Protein AF-A0A232FGP2-F1 (afdb_monomer_lite)

pLDDT: mean 72.47, std 19.54, range [35.59, 97.38]

InterPro domains:
  IPR013087 Zinc finger C2H2-type [PS00028] (171-192)

Foldseek 3Di:
DDDDDDDDDDDDDDDDDDDDDDDDDDDDDDPPPPVPPPPPDPVVVVVVVVVVVVVVVVVVVVVVVVVVVVVVVVVVVVVVVVVCVVVVNDDPVCPVVVVVVVVPPDDDDDDDDPDPPDDDPPDDDPDDDPDDPCAQFKWWADPVPRDIDGDDPPDPPQADPPPRDGTWIAGPVPRDTHNDPVVNSVCCVPPPVPDDRDD

Organism: NCBI:txid543379

Secondary structure (DSSP, 8-state):
------------------------------------------HHHHHHHHHHHHHHHHHHHHHHHHHHHHHHHHHHHHHHHHHHHHTT-S-GGGGTHHHHTTS-S---------------TT----S-PPPP--TTTEEEEETTTTEEEEPPTT----B-TTT-PBPEEEETTT--EESSHHHHHHHHHHH-TT-----

Radius of gyration: 32.8 Å; chains: 1; bounding box: 78×59×80 Å

Structure (mmCIF, N/CA/C/O backbone):
data_AF-A0A232FGP2-F1
#
_entry.id   AF-A0A232FGP2-F1
#
loop_
_atom_site.group_PDB
_atom_site.id
_atom_site.type_symbol
_atom_site.label_atom_id
_atom_site.label_alt_id
_atom_site.label_comp_id
_atom_site.label_asym_id
_atom_site.label_entity_id
_atom_site.label_seq_id
_atom_site.pdbx_PDB_ins_code
_atom_site.Cartn_x
_atom_site.Cartn_y
_atom_site.Cartn_z
_atom_site.occupancy
_atom_site.B_iso_or_equiv
_atom_site.auth_seq_id
_atom_site.auth_comp_id
_atom_site.auth_asym_id
_atom_site.auth_atom_id
_atom_site.pdbx_PDB_model_num
ATOM 1 N N . MET A 1 1 ? -2.550 30.460 -43.048 1.00 47.69 1 MET A N 1
ATOM 2 C CA . MET A 1 1 ? -3.942 29.959 -43.144 1.00 47.69 1 MET A CA 1
ATOM 3 C C . MET A 1 1 ? -4.581 29.957 -41.752 1.00 47.69 1 MET A C 1
ATOM 5 O O . MET A 1 1 ? -4.294 29.047 -40.984 1.00 47.69 1 MET A O 1
ATOM 9 N N . PRO A 1 2 ? -5.379 30.971 -41.368 1.00 52.53 2 PRO A N 1
ATOM 10 C CA . PRO A 1 2 ? -6.047 31.003 -40.068 1.00 52.53 2 PRO A CA 1
ATOM 11 C C . PRO A 1 2 ? -7.425 30.326 -40.154 1.00 52.53 2 PRO A C 1
ATOM 13 O O . PRO A 1 2 ? -8.289 30.757 -40.917 1.00 52.53 2 PRO A O 1
ATOM 16 N N . ARG A 1 3 ? -7.666 29.272 -39.362 1.00 48.53 3 ARG A N 1
ATOM 17 C CA . ARG A 1 3 ? -8.986 28.626 -39.252 1.00 48.53 3 ARG A CA 1
ATOM 18 C C . ARG A 1 3 ? -9.559 28.757 -37.835 1.00 48.53 3 ARG A C 1
ATOM 20 O O . ARG A 1 3 ? -9.220 28.019 -36.926 1.00 48.53 3 ARG A O 1
ATOM 27 N N . ARG A 1 4 ? -10.404 29.785 -37.722 1.00 50.91 4 ARG A N 1
ATOM 28 C CA . ARG A 1 4 ? -11.742 29.873 -37.106 1.00 50.91 4 ARG A CA 1
ATOM 29 C C . ARG A 1 4 ? -12.059 29.133 -35.789 1.00 50.91 4 ARG A C 1
ATOM 31 O O . ARG A 1 4 ? -12.080 27.914 -35.701 1.00 50.91 4 ARG A O 1
ATOM 38 N N . LYS A 1 5 ? -12.503 29.974 -34.846 1.00 53.97 5 LYS A N 1
ATOM 39 C CA . LYS A 1 5 ? -13.337 29.749 -33.652 1.00 53.97 5 LYS A CA 1
ATOM 40 C C . LYS A 1 5 ? -14.621 28.935 -33.918 1.00 53.97 5 LYS A C 1
ATOM 42 O O . LYS A 1 5 ? -15.301 29.180 -34.909 1.00 53.97 5 LYS A O 1
ATOM 47 N N . SER A 1 6 ? -15.033 28.138 -32.931 1.00 52.12 6 SER A N 1
ATOM 48 C CA . SER A 1 6 ? -16.435 27.887 -32.516 1.00 52.12 6 SER A CA 1
ATOM 49 C C . SER A 1 6 ? -16.388 27.427 -31.041 1.00 52.12 6 SER A C 1
ATOM 51 O O . SER A 1 6 ? -15.551 26.600 -30.702 1.00 52.12 6 SER A O 1
ATOM 53 N N . LYS A 1 7 ? -16.963 28.156 -30.061 1.00 47.22 7 LYS A N 1
ATOM 54 C CA . LYS A 1 7 ? -18.391 28.197 -29.642 1.00 47.22 7 LYS A CA 1
ATOM 55 C C . LYS A 1 7 ? -18.916 26.764 -29.473 1.00 47.22 7 LYS A C 1
ATOM 57 O O . LYS A 1 7 ? -18.939 26.043 -30.452 1.00 47.22 7 LYS A O 1
ATOM 62 N N . GLY A 1 8 ? -19.273 26.250 -28.302 1.00 42.50 8 GLY A N 1
ATOM 63 C CA . GLY A 1 8 ? -20.098 26.797 -27.223 1.00 42.50 8 GLY A CA 1
ATOM 64 C C . GLY A 1 8 ? -21.142 25.710 -26.918 1.00 42.50 8 GLY A C 1
ATOM 65 O O . GLY A 1 8 ? -21.666 25.123 -27.857 1.00 42.50 8 GLY A O 1
ATOM 66 N N . GLY A 1 9 ? -21.405 25.387 -25.649 1.00 41.12 9 GLY A N 1
ATOM 67 C CA . GLY A 1 9 ? -22.413 24.375 -25.309 1.00 41.12 9 GLY A CA 1
ATOM 68 C C . GLY A 1 9 ? -22.357 23.893 -23.861 1.00 41.12 9 GLY A C 1
ATOM 69 O O . GLY A 1 9 ? -21.697 22.909 -23.549 1.00 41.12 9 GLY A O 1
ATOM 70 N N . LYS A 1 10 ? -23.062 24.600 -22.980 1.00 46.91 10 LYS A N 1
ATOM 71 C CA . LYS A 1 10 ? -23.463 24.209 -21.619 1.00 46.91 10 LYS A CA 1
ATOM 72 C C . LYS A 1 10 ? -24.818 24.895 -21.375 1.00 46.91 10 LYS A C 1
ATOM 74 O O . LYS A 1 10 ? -24.958 26.015 -21.869 1.00 46.91 10 LYS A O 1
ATOM 79 N N . PRO A 1 11 ? -25.723 24.396 -20.518 1.00 56.22 11 PRO A N 1
ATOM 80 C CA . PRO A 1 11 ? -26.199 23.035 -20.232 1.00 56.22 11 PRO A CA 1
ATOM 81 C C . PRO A 1 11 ? -27.707 22.917 -20.601 1.00 56.22 11 PRO A C 1
ATOM 83 O O . PRO A 1 11 ? -28.247 23.823 -21.235 1.00 56.22 11 PRO A O 1
ATOM 86 N N . PRO A 1 12 ? -28.425 21.874 -20.147 1.00 60.53 12 PRO A N 1
ATOM 87 C CA . PRO A 1 12 ? -29.706 22.203 -19.514 1.00 60.53 12 PRO A CA 1
ATOM 88 C C . PRO A 1 12 ? -29.890 21.607 -18.116 1.00 60.53 12 PRO A C 1
ATOM 90 O O . PRO A 1 12 ? -29.355 20.559 -17.760 1.00 60.53 12 PRO A O 1
ATOM 93 N N . ALA A 1 13 ? -30.659 22.365 -17.339 1.00 51.09 13 ALA A N 1
ATOM 94 C CA . ALA A 1 13 ? -31.153 22.069 -16.010 1.00 51.09 13 ALA A CA 1
ATOM 95 C C . ALA A 1 13 ? -32.255 20.997 -16.045 1.00 51.09 13 ALA A C 1
ATOM 97 O O . ALA A 1 13 ? -33.082 20.981 -16.952 1.00 51.09 13 ALA A O 1
ATOM 98 N N . SER A 1 14 ? -32.285 20.151 -15.020 1.00 48.66 14 SER A N 1
ATOM 99 C CA . SER A 1 14 ? -33.434 19.327 -14.621 1.00 48.66 14 SER A CA 1
ATOM 100 C C . SER A 1 14 ? -33.623 19.589 -13.122 1.00 48.66 14 SER A C 1
ATOM 102 O O . SER A 1 14 ? -32.699 19.405 -12.337 1.00 48.66 14 SER A O 1
ATOM 104 N N . SER A 1 15 ? -34.583 20.446 -12.773 1.00 52.72 15 SER A N 1
ATOM 105 C CA . SER A 1 15 ? -35.972 20.117 -12.415 1.00 52.72 15 SER A CA 1
ATOM 106 C C . SER A 1 15 ? -36.073 19.434 -11.049 1.00 52.72 15 SER A C 1
ATOM 108 O O . SER A 1 15 ? -35.845 18.235 -10.907 1.00 52.72 15 SER A O 1
ATOM 110 N N . ALA A 1 16 ? -36.423 20.258 -10.062 1.00 52.81 16 ALA A N 1
ATOM 111 C CA . ALA A 1 16 ? -36.882 19.879 -8.736 1.00 52.81 16 ALA A CA 1
ATOM 112 C C . ALA A 1 16 ? -38.258 19.188 -8.789 1.00 52.81 16 ALA A C 1
ATOM 114 O O . ALA A 1 16 ? -39.055 19.502 -9.675 1.00 52.81 16 ALA A O 1
ATOM 115 N N . PRO A 1 17 ? -38.575 18.349 -7.794 1.00 59.47 17 PRO A N 1
ATOM 116 C CA . PRO A 1 17 ? -39.941 18.128 -7.353 1.00 59.47 17 PRO A CA 1
ATOM 117 C C . PRO A 1 17 ? -40.179 18.719 -5.954 1.00 59.47 17 PRO A C 1
ATOM 119 O O . PRO A 1 17 ? -39.492 18.399 -4.987 1.00 59.47 17 PRO A O 1
ATOM 122 N N . THR A 1 18 ? -41.184 19.586 -5.892 1.00 50.78 18 THR A N 1
ATOM 123 C CA . THR A 1 18 ? -41.954 20.007 -4.717 1.00 50.78 18 THR A CA 1
ATOM 124 C C . THR A 1 18 ? -42.835 18.863 -4.209 1.00 50.78 18 THR A C 1
ATOM 126 O O . THR A 1 18 ? -43.632 18.341 -4.986 1.00 50.78 18 THR A O 1
ATOM 129 N N . GLN A 1 19 ? -42.731 18.529 -2.922 1.00 55.19 19 GLN A N 1
ATOM 130 C CA . GLN A 1 19 ? -43.759 17.864 -2.104 1.00 55.19 19 GLN A CA 1
ATOM 131 C C . GLN A 1 19 ? -43.606 18.471 -0.700 1.00 55.19 19 GLN A C 1
ATOM 133 O O . GLN A 1 19 ? -42.506 18.443 -0.156 1.00 55.19 19 GLN A O 1
ATOM 138 N N . ASP A 1 20 ? -44.506 19.355 -0.284 1.00 49.03 20 ASP A N 1
ATOM 139 C CA . ASP A 1 20 ? -45.864 19.112 0.233 1.00 49.03 20 ASP A CA 1
ATOM 140 C C . ASP A 1 20 ? -45.849 18.854 1.744 1.00 49.03 20 ASP A C 1
ATOM 142 O O . ASP A 1 20 ? -44.950 18.211 2.287 1.00 49.03 20 ASP A O 1
ATOM 146 N N . GLU A 1 21 ? -46.801 19.504 2.395 1.00 51.44 21 GLU A N 1
ATOM 147 C CA . GLU A 1 21 ? -46.796 19.886 3.794 1.00 51.44 21 GLU A CA 1
ATOM 148 C C . GLU A 1 21 ? -47.192 18.736 4.720 1.00 51.44 21 GLU A C 1
ATOM 150 O O . GLU A 1 21 ? -48.007 17.874 4.397 1.00 51.44 21 GLU A O 1
ATOM 155 N N . GLY A 1 22 ? -46.615 18.751 5.915 1.00 47.81 22 GLY A N 1
ATOM 156 C CA . GLY A 1 22 ? -46.971 17.844 6.992 1.00 47.81 22 GLY A CA 1
ATOM 157 C C . GLY A 1 22 ? -46.350 18.329 8.288 1.00 47.81 22 GLY A C 1
ATOM 158 O O . GLY A 1 22 ? -45.279 17.867 8.669 1.00 47.81 22 GLY A O 1
ATOM 159 N N . GLU A 1 23 ? -47.014 19.285 8.939 1.00 51.97 23 GLU A N 1
ATOM 160 C CA . GLU A 1 23 ? -46.828 19.560 10.362 1.00 51.97 23 GLU A CA 1
ATOM 161 C C . GLU A 1 23 ? -47.199 18.316 11.182 1.00 51.97 23 GLU A C 1
ATOM 163 O O . GLU A 1 23 ? -48.288 17.762 11.015 1.00 51.97 23 GLU A O 1
ATOM 168 N N . PRO A 1 24 ? -46.367 17.937 12.159 1.00 60.12 24 PRO A N 1
ATOM 169 C CA . PRO A 1 24 ? -46.859 17.364 13.389 1.00 60.12 24 PRO A CA 1
ATOM 170 C C . PRO A 1 24 ? -46.665 18.385 14.510 1.00 60.12 24 PRO A C 1
ATOM 172 O O . PRO A 1 24 ? -45.556 18.622 14.989 1.00 60.12 24 PRO A O 1
ATOM 175 N N . GLN A 1 25 ? -47.783 18.955 14.953 1.00 51.69 25 GLN A N 1
ATOM 176 C CA . GLN A 1 25 ? -47.922 19.427 16.323 1.00 51.69 25 GLN A CA 1
ATOM 177 C C . GLN A 1 25 ? -47.726 18.217 17.244 1.00 51.69 25 GLN A C 1
ATOM 179 O O . GLN A 1 25 ? -48.505 17.265 17.175 1.00 51.69 25 GLN A O 1
ATOM 184 N N . ASN A 1 26 ? -46.701 18.225 18.097 1.00 47.91 26 ASN A N 1
ATOM 185 C CA . ASN A 1 26 ? -46.825 17.527 19.369 1.00 47.91 26 ASN A CA 1
ATOM 186 C C . ASN A 1 26 ? -45.982 18.172 20.467 1.00 47.91 26 ASN A C 1
ATOM 188 O O . ASN A 1 26 ? -44.832 18.562 20.282 1.00 47.91 26 ASN A O 1
ATOM 192 N N . GLU A 1 27 ? -46.665 18.298 21.586 1.00 49.41 27 GLU A N 1
ATOM 193 C CA . GLU A 1 27 ? -46.395 19.049 22.786 1.00 49.41 27 GLU A CA 1
ATOM 194 C C . GLU A 1 27 ? -45.335 18.364 23.660 1.00 49.41 27 GLU A C 1
ATOM 196 O O . GLU A 1 27 ? -45.225 17.139 23.700 1.00 49.41 27 GLU A O 1
ATOM 201 N N . GLY A 1 28 ? -44.624 19.179 24.443 1.00 52.88 28 GLY A N 1
ATOM 202 C CA . GLY A 1 28 ? -44.101 18.750 25.739 1.00 52.88 28 GLY A CA 1
ATOM 203 C C . GLY A 1 28 ? -42.674 18.212 25.758 1.00 52.88 28 GLY A C 1
ATOM 204 O O . GLY A 1 28 ? -42.467 17.035 26.044 1.00 52.88 28 GLY A O 1
ATOM 205 N N . GLU A 1 29 ? -41.675 19.083 25.593 1.00 50.59 29 GLU A N 1
ATOM 206 C CA . GLU A 1 29 ? -40.360 18.811 26.185 1.00 50.59 29 GLU A CA 1
ATOM 207 C C . GLU A 1 29 ? -40.383 19.198 27.675 1.00 50.59 29 GLU A C 1
ATOM 209 O O . GLU A 1 29 ? -40.670 20.354 28.006 1.00 50.59 29 GLU A O 1
ATOM 214 N N . PRO A 1 30 ? -40.102 18.262 28.601 1.00 48.59 30 PRO A N 1
ATOM 215 C CA . PRO A 1 30 ? -39.924 18.599 30.000 1.00 48.59 30 PRO A CA 1
ATOM 216 C C . PRO A 1 30 ? -38.647 19.427 30.147 1.00 48.59 30 PRO A C 1
ATOM 218 O O . PRO A 1 30 ? -37.557 18.996 29.769 1.00 48.59 30 PRO A O 1
ATOM 221 N N . GLN A 1 31 ? -38.801 20.613 30.734 1.00 47.69 31 GLN A N 1
ATOM 222 C CA . GLN A 1 31 ? -37.716 21.426 31.269 1.00 47.69 31 GLN A CA 1
ATOM 223 C C . GLN A 1 31 ? -37.010 20.636 32.376 1.00 47.69 31 GLN A C 1
ATOM 225 O O . GLN A 1 31 ? -37.322 20.771 33.555 1.00 47.69 31 GLN A O 1
ATOM 230 N N . ASN A 1 32 ? -36.075 19.773 31.993 1.00 52.62 32 ASN A N 1
ATOM 231 C CA . ASN A 1 32 ? -35.079 19.259 32.911 1.00 52.62 32 ASN A CA 1
ATOM 232 C C . ASN A 1 32 ? -33.888 20.212 32.812 1.00 52.62 32 ASN A C 1
ATOM 234 O O . ASN A 1 32 ? -32.958 19.997 32.035 1.00 52.62 32 ASN A O 1
ATOM 238 N N . GLU A 1 33 ? -33.968 21.318 33.557 1.00 57.75 33 GLU A N 1
ATOM 239 C CA . GLU A 1 33 ? -32.821 22.163 33.891 1.00 57.75 33 GLU A CA 1
ATOM 240 C C . GLU A 1 33 ? -31.875 21.355 34.791 1.00 57.75 33 GLU A C 1
ATOM 242 O O . GLU A 1 33 ? -31.708 21.609 35.983 1.00 57.75 33 GLU A O 1
ATOM 247 N N . GLU A 1 34 ? -31.259 20.327 34.213 1.00 57.75 34 GLU A N 1
ATOM 248 C CA . GLU A 1 34 ? -30.075 19.712 34.774 1.00 57.75 34 GLU A CA 1
ATOM 249 C C . GLU A 1 34 ? -28.974 20.752 34.592 1.00 57.75 34 GLU A C 1
ATOM 251 O O . GLU A 1 34 ? -28.415 20.928 33.508 1.00 57.75 34 GLU A O 1
ATOM 256 N N . GLN A 1 35 ? -28.763 21.536 35.649 1.00 51.22 35 GLN A N 1
ATOM 257 C CA . GLN A 1 35 ? -27.646 22.453 35.794 1.00 51.22 35 GLN A CA 1
ATOM 258 C C . GLN A 1 35 ? -26.365 21.646 35.580 1.00 51.22 35 GLN A C 1
ATOM 26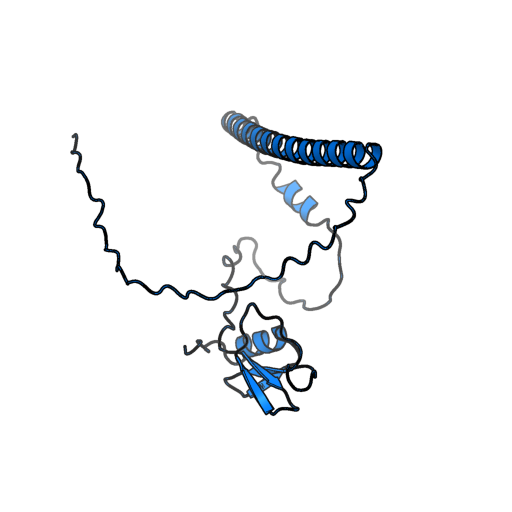0 O O . GLN A 1 35 ? -25.816 21.050 36.506 1.00 51.22 35 GLN A O 1
ATOM 265 N N . ALA A 1 36 ? -25.918 21.584 34.327 1.00 55.31 36 ALA A N 1
ATOM 266 C CA . ALA A 1 36 ? -24.622 21.066 33.960 1.00 55.31 36 ALA A CA 1
ATOM 267 C C . ALA A 1 36 ? -23.609 21.973 34.649 1.00 55.31 36 ALA A C 1
ATOM 269 O O . ALA A 1 36 ? -23.344 23.082 34.192 1.00 55.31 36 ALA A O 1
ATOM 270 N N . GLU A 1 37 ? -23.115 21.518 35.798 1.00 57.66 37 GLU A N 1
ATOM 271 C CA . GLU A 1 37 ? -22.027 22.125 36.544 1.00 57.66 37 GLU A CA 1
ATOM 272 C C . GLU A 1 37 ? -20.869 22.343 35.563 1.00 57.66 37 GLU A C 1
ATOM 274 O O . GLU A 1 37 ? -20.149 21.410 35.187 1.00 57.66 37 GLU A O 1
ATOM 279 N N . VAL A 1 38 ? -20.752 23.576 35.062 1.00 60.25 38 VAL A N 1
ATOM 280 C CA . VAL A 1 38 ? -19.684 23.995 34.161 1.00 60.25 38 VAL 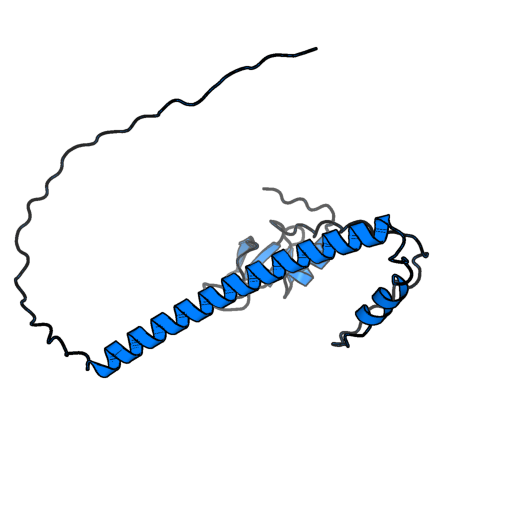A CA 1
ATOM 281 C C . VAL A 1 38 ? -18.423 23.984 35.005 1.00 60.25 38 VAL A C 1
ATOM 283 O O . VAL A 1 38 ? -18.089 24.960 35.666 1.00 60.25 38 VAL A O 1
ATOM 286 N N . LYS A 1 39 ? -17.748 22.834 35.039 1.00 68.75 39 LYS A N 1
ATOM 287 C CA . LYS A 1 39 ? -16.441 22.693 35.674 1.00 68.75 39 LYS A CA 1
ATOM 288 C C . LYS A 1 39 ? -15.494 23.627 34.938 1.00 68.75 39 LYS A C 1
ATOM 290 O O . LYS A 1 39 ? -15.063 23.318 33.826 1.00 68.75 39 LYS A O 1
ATOM 295 N N . GLU A 1 40 ? -15.241 24.787 35.536 1.00 75.94 40 GLU A N 1
ATOM 296 C CA . GLU A 1 40 ? -14.339 25.801 35.010 1.00 75.94 40 GLU A CA 1
ATOM 297 C C . GLU A 1 40 ? -12.988 25.142 34.741 1.00 75.94 40 GLU A C 1
ATOM 299 O O . GLU A 1 40 ? -12.295 24.671 35.646 1.00 75.94 40 GLU A O 1
ATOM 304 N N . ILE A 1 41 ? -12.645 25.021 33.458 1.00 73.31 41 ILE A N 1
ATOM 305 C CA . ILE A 1 41 ? -11.360 24.468 33.052 1.00 73.31 41 ILE A CA 1
ATOM 306 C C . ILE A 1 41 ? -10.306 25.467 33.532 1.00 73.31 41 ILE A C 1
ATOM 308 O O . ILE A 1 41 ? -10.359 26.625 33.113 1.00 73.31 41 ILE A O 1
ATOM 312 N N . PRO A 1 42 ? -9.337 25.048 34.365 1.00 85.06 42 PRO A N 1
ATOM 313 C CA . PRO A 1 42 ? -8.316 25.954 34.863 1.00 85.06 42 PRO A CA 1
ATOM 314 C C . PRO A 1 42 ? -7.614 26.669 33.705 1.00 85.06 42 PRO A C 1
ATOM 316 O O . PRO A 1 42 ? -7.154 26.022 32.762 1.00 85.06 42 PRO A O 1
ATOM 319 N N . GLU A 1 43 ? -7.505 27.996 33.773 1.00 84.44 43 GLU A N 1
ATOM 320 C CA . GLU A 1 43 ? -7.016 28.833 32.665 1.00 84.44 43 GLU A CA 1
ATOM 321 C C . GLU A 1 43 ? -5.658 28.372 32.116 1.00 84.44 43 GLU A C 1
ATOM 323 O O . GLU A 1 43 ? -5.425 28.378 30.907 1.00 84.44 43 GLU A O 1
ATOM 328 N N . HIS A 1 44 ? -4.774 27.882 32.988 1.00 84.06 44 HIS A N 1
ATOM 329 C CA . HIS A 1 44 ? -3.465 27.359 32.600 1.00 84.06 44 HIS A CA 1
ATOM 330 C C . HIS A 1 44 ? -3.554 26.142 31.660 1.00 84.06 44 HIS A C 1
ATOM 332 O O . HIS A 1 44 ? -2.726 26.004 30.758 1.00 84.06 44 HIS A O 1
ATOM 338 N N . MET A 1 45 ? -4.570 25.286 31.817 1.00 86.81 45 MET A N 1
ATOM 339 C CA . MET A 1 45 ? -4.813 24.143 30.928 1.00 86.81 45 MET A CA 1
ATOM 340 C C . MET A 1 45 ? -5.317 24.605 29.563 1.00 86.81 45 MET A C 1
ATOM 342 O O . MET A 1 45 ? -4.923 24.053 28.534 1.00 86.81 45 MET A O 1
ATOM 346 N N . PHE A 1 46 ? -6.144 25.651 29.538 1.00 86.56 46 PHE A N 1
ATOM 347 C CA . PHE A 1 46 ? -6.627 26.243 28.295 1.00 86.56 46 PHE A CA 1
ATOM 348 C C . PHE A 1 46 ? -5.494 26.935 27.522 1.00 86.56 46 PHE A C 1
ATOM 350 O O . PHE A 1 46 ? -5.328 26.710 26.322 1.00 86.56 46 PHE A O 1
ATOM 357 N N . ILE A 1 47 ? -4.638 27.691 28.215 1.00 91.88 47 ILE A N 1
ATOM 358 C CA . ILE A 1 47 ? -3.451 28.333 27.631 1.00 91.88 47 ILE A CA 1
ATOM 359 C C . ILE A 1 47 ? -2.478 27.281 27.072 1.00 91.88 47 ILE A C 1
ATOM 361 O O . ILE A 1 47 ? -2.000 27.425 25.944 1.00 91.88 47 ILE A O 1
ATOM 365 N N . ALA A 1 48 ? -2.225 26.194 27.810 1.00 92.06 48 ALA A N 1
ATOM 366 C CA . ALA A 1 48 ? -1.382 25.089 27.347 1.00 92.06 48 ALA A CA 1
ATOM 367 C C . ALA A 1 48 ? -1.964 24.376 26.111 1.00 92.06 48 ALA A C 1
ATOM 369 O O . ALA A 1 48 ? -1.234 23.995 25.194 1.00 92.06 48 ALA A O 1
ATOM 370 N N . TYR A 1 49 ? -3.287 24.223 26.044 1.00 92.44 49 TYR A N 1
ATOM 371 C CA . TYR A 1 49 ? -3.951 23.650 24.877 1.00 92.44 49 TYR A CA 1
ATOM 372 C C . TYR A 1 49 ? -3.816 24.547 23.636 1.00 92.44 49 TYR A C 1
ATOM 374 O O . TYR A 1 49 ? -3.510 24.062 22.542 1.00 92.44 49 TYR A O 1
ATOM 382 N N . LEU A 1 50 ? -3.988 25.862 23.792 1.00 94.81 50 LEU A N 1
ATOM 383 C CA . LEU A 1 50 ? -3.837 26.811 22.688 1.00 94.81 50 LEU A CA 1
ATOM 384 C C . LEU A 1 50 ? -2.395 26.871 22.168 1.00 94.81 50 LEU A C 1
ATOM 386 O O . LEU A 1 50 ? -2.192 26.869 20.949 1.00 94.81 50 LEU A O 1
ATOM 390 N N . SER A 1 51 ? -1.397 26.863 23.057 1.00 94.94 51 SER A N 1
ATOM 391 C CA . SER A 1 51 ? 0.015 26.840 22.657 1.00 94.94 51 SER A CA 1
ATOM 392 C C . SER A 1 51 ? 0.372 25.548 21.913 1.00 94.94 51 SER A C 1
ATOM 394 O O . SER A 1 51 ? 0.984 25.604 20.844 1.00 94.94 51 SER A O 1
ATOM 396 N N . TYR A 1 52 ? -0.120 24.398 22.382 1.00 95.31 52 TYR A N 1
ATOM 397 C CA . TYR A 1 52 ? 0.022 23.112 21.695 1.00 95.31 52 TYR A CA 1
ATOM 398 C C . TYR A 1 52 ? -0.592 23.121 20.286 1.00 95.31 52 TYR A C 1
ATOM 400 O O . TYR A 1 52 ? 0.011 22.643 19.317 1.00 95.31 52 TYR A O 1
ATOM 408 N N . MET A 1 53 ? -1.795 23.681 20.138 1.00 96.25 53 MET A N 1
ATOM 409 C CA . MET A 1 53 ? -2.472 23.767 18.841 1.00 96.25 53 MET A CA 1
ATOM 410 C C . MET A 1 53 ? -1.747 24.714 17.876 1.00 96.25 53 MET A C 1
ATOM 412 O O . MET A 1 53 ? -1.630 24.408 16.682 1.00 96.25 53 MET A O 1
ATOM 416 N N . ALA A 1 54 ? -1.206 25.824 18.384 1.00 96.38 54 ALA A N 1
ATOM 417 C CA . ALA A 1 54 ? -0.367 26.736 17.615 1.00 96.38 54 ALA A CA 1
ATOM 418 C C . ALA A 1 54 ? 0.923 26.047 17.140 1.00 96.38 54 ALA A C 1
ATOM 420 O O . ALA A 1 54 ? 1.260 26.116 15.955 1.00 96.38 54 ALA A O 1
ATOM 421 N N . GLU A 1 55 ? 1.593 25.297 18.015 1.00 95.81 55 GLU A N 1
ATOM 422 C CA . GLU A 1 55 ? 2.807 24.553 17.678 1.00 95.81 55 GLU A CA 1
ATOM 423 C C . GLU A 1 55 ? 2.538 23.468 16.624 1.00 95.81 55 GLU A C 1
ATOM 425 O O . GLU A 1 55 ? 3.237 23.377 15.610 1.00 95.81 55 GLU A O 1
ATOM 430 N N . LYS A 1 56 ? 1.454 22.697 16.778 1.00 96.56 56 LYS A N 1
ATOM 431 C CA . LYS A 1 56 ? 0.995 21.721 15.772 1.00 96.56 56 LYS A CA 1
ATOM 432 C C . LYS A 1 56 ? 0.760 22.361 14.408 1.00 96.56 56 LYS A C 1
ATOM 434 O O . LYS A 1 56 ? 1.087 21.759 13.379 1.00 96.56 56 LYS A O 1
ATOM 439 N N . LYS A 1 57 ? 0.173 23.560 14.378 1.00 96.50 57 LYS A N 1
ATOM 440 C CA . LYS A 1 57 ? -0.055 24.311 13.139 1.00 96.50 57 LYS A CA 1
ATOM 441 C C . LYS A 1 57 ? 1.272 24.766 12.526 1.00 96.50 57 LYS A C 1
ATOM 443 O O . LYS A 1 57 ? 1.475 24.538 11.333 1.00 96.50 57 LYS A O 1
ATOM 448 N N . ALA A 1 58 ? 2.193 25.286 13.336 1.00 97.06 58 ALA A N 1
ATOM 449 C CA . ALA A 1 58 ? 3.522 25.710 12.899 1.00 97.06 58 ALA A CA 1
ATOM 450 C C . ALA A 1 58 ? 4.361 24.547 12.340 1.00 97.06 58 ALA A C 1
ATOM 452 O O . ALA A 1 58 ? 5.035 24.694 11.321 1.00 97.06 58 ALA A O 1
ATOM 453 N N . ILE A 1 59 ? 4.292 23.357 12.947 1.00 96.81 59 ILE A N 1
ATOM 454 C CA . ILE A 1 59 ? 4.950 22.146 12.425 1.00 96.81 59 ILE A CA 1
ATOM 455 C C . ILE A 1 59 ? 4.388 21.784 11.045 1.00 96.81 59 ILE A C 1
ATOM 457 O O . ILE A 1 59 ? 5.145 21.615 10.089 1.00 96.81 59 ILE A O 1
ATOM 461 N N . LYS A 1 60 ? 3.056 21.732 10.901 1.00 95.94 60 LYS A N 1
ATOM 462 C CA . LYS A 1 60 ? 2.416 21.436 9.608 1.00 95.94 60 LYS A CA 1
ATOM 463 C C . LYS A 1 60 ? 2.792 22.453 8.529 1.00 95.94 60 LYS A C 1
ATOM 465 O O . LYS A 1 60 ? 2.912 22.083 7.359 1.00 95.94 60 LYS A O 1
ATOM 470 N N . GLU A 1 61 ? 2.937 23.720 8.896 1.00 97.31 61 GLU A N 1
ATOM 471 C CA . GLU A 1 61 ? 3.338 24.785 7.982 1.00 97.31 61 GLU A CA 1
ATOM 472 C C . GLU A 1 61 ? 4.800 24.652 7.549 1.00 97.31 61 GLU A C 1
ATOM 474 O O . GLU A 1 61 ? 5.062 24.625 6.343 1.00 97.31 61 GLU A O 1
ATOM 479 N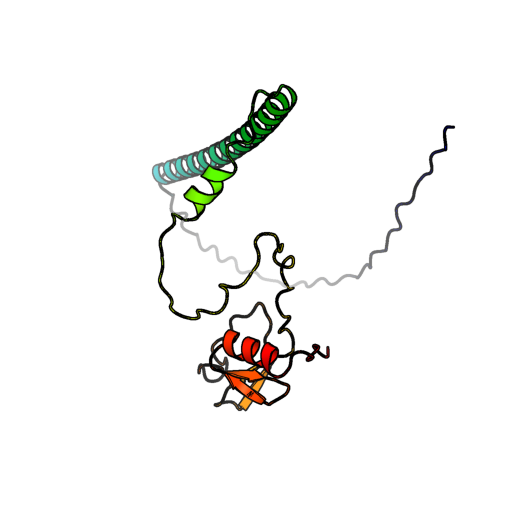 N . ARG A 1 62 ? 5.723 24.421 8.493 1.00 97.00 62 ARG A N 1
ATOM 480 C CA . ARG A 1 62 ? 7.131 24.119 8.189 1.00 97.00 62 ARG A CA 1
ATOM 481 C C . ARG A 1 62 ? 7.272 22.908 7.272 1.00 97.00 62 ARG A C 1
ATOM 483 O O . ARG A 1 62 ? 8.005 22.977 6.292 1.00 97.00 62 ARG A O 1
ATOM 490 N N . ASP A 1 63 ? 6.514 21.837 7.497 1.00 96.06 63 ASP A N 1
ATOM 491 C CA . ASP A 1 63 ? 6.534 20.657 6.622 1.00 96.06 63 ASP A CA 1
ATOM 492 C C . ASP A 1 63 ? 6.011 20.952 5.211 1.00 96.06 63 ASP A C 1
ATOM 494 O O . ASP A 1 63 ? 6.492 20.409 4.210 1.00 96.06 63 ASP A O 1
ATOM 498 N N . ARG A 1 64 ? 4.969 21.786 5.095 1.00 97.12 64 ARG A N 1
ATOM 499 C CA . ARG A 1 64 ? 4.469 22.243 3.789 1.00 97.12 64 ARG A CA 1
ATOM 500 C C . ARG A 1 64 ? 5.529 23.069 3.075 1.00 97.12 64 ARG A C 1
ATOM 502 O O . ARG A 1 64 ? 5.750 22.847 1.884 1.00 97.12 64 ARG A O 1
ATOM 509 N N . GLU A 1 65 ? 6.185 23.980 3.779 1.00 97.38 65 GLU A N 1
ATOM 510 C CA . GLU A 1 65 ? 7.234 24.816 3.213 1.00 97.38 65 GLU A CA 1
ATOM 511 C C . GLU A 1 65 ? 8.469 24.000 2.817 1.00 97.38 65 GLU A C 1
ATOM 513 O O . GLU A 1 65 ? 8.946 24.133 1.690 1.00 97.38 65 GLU A O 1
ATOM 518 N N . TYR A 1 66 ? 8.922 23.087 3.676 1.00 96.69 66 TYR A N 1
ATOM 519 C CA . TYR A 1 66 ? 10.008 22.154 3.387 1.00 96.69 66 TYR A CA 1
ATOM 520 C C . TYR A 1 66 ? 9.726 21.369 2.106 1.00 96.69 66 TYR A C 1
ATOM 522 O O . TYR A 1 66 ? 10.547 21.361 1.190 1.00 96.69 66 TYR A O 1
ATOM 530 N N . ARG A 1 67 ? 8.523 20.788 1.974 1.00 95.94 67 ARG A N 1
ATOM 531 C CA . ARG A 1 67 ? 8.120 20.089 0.743 1.00 95.94 67 ARG A CA 1
ATOM 532 C C . ARG A 1 67 ? 8.145 21.017 -0.471 1.00 95.94 67 ARG A C 1
ATOM 534 O O . ARG A 1 67 ? 8.660 20.626 -1.517 1.00 95.94 67 ARG A O 1
ATOM 541 N N . ARG A 1 68 ? 7.630 22.248 -0.357 1.00 97.00 68 ARG A N 1
ATOM 542 C CA . ARG A 1 68 ? 7.671 23.234 -1.455 1.00 97.00 68 ARG A CA 1
ATOM 543 C C . ARG A 1 68 ? 9.108 23.542 -1.880 1.00 97.00 68 ARG A C 1
ATOM 545 O O . ARG A 1 68 ? 9.393 23.491 -3.078 1.00 97.00 68 ARG A O 1
ATOM 552 N N . ARG A 1 69 ? 10.004 23.814 -0.925 1.00 97.19 69 ARG A N 1
ATOM 553 C CA . ARG A 1 69 ? 11.426 24.098 -1.177 1.00 97.19 69 ARG A CA 1
ATOM 554 C C . ARG A 1 69 ? 12.123 22.897 -1.808 1.00 97.19 69 ARG A C 1
ATOM 556 O O . ARG A 1 69 ? 12.706 23.052 -2.875 1.00 97.19 69 ARG A O 1
ATOM 563 N N . TYR A 1 70 ? 11.942 21.706 -1.243 1.00 96.62 70 TYR A N 1
ATOM 564 C CA . TYR A 1 70 ? 12.499 20.454 -1.755 1.00 96.62 70 TYR A CA 1
ATOM 565 C C . TYR A 1 70 ? 12.124 20.207 -3.223 1.00 96.62 70 TYR A C 1
ATOM 567 O O . TYR A 1 70 ? 12.984 19.958 -4.068 1.00 96.62 70 TYR A O 1
ATOM 575 N N . TYR A 1 71 ? 10.840 20.328 -3.579 1.00 93.50 71 TYR A N 1
ATOM 576 C CA . TYR A 1 71 ? 10.413 20.120 -4.966 1.00 93.50 71 TYR A CA 1
ATOM 577 C C . TYR A 1 71 ? 10.835 21.261 -5.903 1.00 93.50 71 TYR A C 1
ATOM 579 O O . TYR A 1 71 ? 11.078 21.025 -7.089 1.00 93.50 71 TYR A O 1
ATOM 587 N N . ALA A 1 72 ? 10.942 22.497 -5.411 1.00 95.94 72 ALA A N 1
ATOM 588 C CA . ALA A 1 72 ? 11.471 23.611 -6.193 1.00 95.94 72 ALA A CA 1
ATOM 589 C C . ALA A 1 72 ? 12.971 23.446 -6.480 1.00 95.94 72 ALA A C 1
ATOM 591 O O . ALA A 1 72 ? 13.400 23.638 -7.617 1.00 95.94 72 ALA A O 1
ATOM 592 N N . GLU A 1 73 ? 13.752 23.052 -5.480 1.00 95.62 73 GLU A N 1
ATOM 593 C CA . GLU A 1 73 ? 15.179 22.763 -5.594 1.00 95.62 73 GLU A CA 1
ATOM 594 C C . GLU A 1 73 ? 15.432 21.576 -6.520 1.00 95.62 73 GLU A C 1
ATOM 596 O O . GLU A 1 73 ? 16.208 21.693 -7.462 1.00 95.62 73 GLU A O 1
ATOM 601 N N . ARG A 1 74 ? 14.682 20.479 -6.369 1.00 93.75 74 ARG A N 1
ATOM 602 C CA . ARG A 1 74 ? 14.774 19.322 -7.270 1.00 93.75 74 ARG A CA 1
ATOM 603 C C . ARG A 1 74 ? 14.475 19.674 -8.731 1.00 93.75 74 ARG A C 1
ATOM 605 O O . ARG A 1 74 ? 15.082 19.119 -9.641 1.00 93.75 74 ARG A O 1
ATOM 612 N N . ARG A 1 75 ? 13.539 20.598 -8.981 1.00 93.50 75 ARG A N 1
ATOM 613 C CA . ARG A 1 75 ? 13.280 21.112 -10.338 1.00 93.50 75 ARG A CA 1
ATOM 614 C C . ARG A 1 75 ? 14.411 22.004 -10.842 1.00 93.50 75 ARG A C 1
ATOM 616 O O . ARG A 1 75 ? 14.737 21.921 -12.022 1.00 93.50 75 ARG A O 1
ATOM 623 N N . ARG A 1 76 ? 14.997 22.841 -9.979 1.00 94.00 76 ARG A N 1
ATOM 624 C CA . ARG A 1 76 ? 16.154 23.680 -10.326 1.00 94.00 76 ARG A CA 1
ATOM 625 C C . ARG A 1 76 ? 17.365 22.827 -10.684 1.00 94.00 76 ARG A C 1
ATOM 627 O O . ARG A 1 76 ? 17.865 22.970 -11.791 1.00 94.00 76 ARG A O 1
ATOM 634 N N . THR A 1 77 ? 17.733 21.870 -9.837 1.00 91.62 77 THR A N 1
ATOM 635 C CA . THR A 1 77 ? 18.856 20.956 -10.092 1.00 91.62 77 THR A CA 1
ATOM 636 C C . THR A 1 77 ? 18.638 20.112 -11.345 1.00 91.62 77 THR A C 1
ATOM 638 O O . THR A 1 77 ? 19.563 19.916 -12.123 1.00 91.62 77 THR A O 1
ATOM 641 N N . ALA A 1 78 ? 17.410 19.658 -11.621 1.00 90.88 78 ALA A N 1
ATOM 642 C CA . ALA A 1 78 ? 17.105 18.965 -12.874 1.00 90.88 78 ALA A CA 1
ATOM 643 C C . ALA A 1 78 ? 17.299 19.864 -14.111 1.00 90.88 78 ALA A C 1
ATOM 645 O O . ALA A 1 78 ? 17.853 19.415 -15.113 1.00 90.88 78 ALA A O 1
ATOM 646 N N . ARG A 1 79 ? 16.863 21.131 -14.050 1.00 91.19 79 ARG A N 1
ATOM 647 C CA . ARG A 1 79 ? 17.085 22.106 -15.131 1.00 91.19 79 ARG A CA 1
ATOM 648 C C . ARG A 1 79 ? 18.569 22.407 -15.317 1.00 91.19 79 ARG A C 1
ATOM 650 O O . ARG A 1 79 ? 19.040 22.403 -16.446 1.00 91.19 79 ARG A O 1
ATOM 657 N N . GLU A 1 80 ? 19.291 22.620 -14.226 1.00 91.50 80 GLU A N 1
ATOM 658 C CA . GLU A 1 80 ? 20.730 22.880 -14.232 1.00 91.50 80 GLU A CA 1
ATOM 659 C C . GLU A 1 80 ? 21.514 21.699 -14.808 1.00 91.50 80 GLU A C 1
ATOM 661 O O . GLU A 1 80 ? 22.316 21.883 -15.715 1.00 91.50 80 GLU A O 1
ATOM 666 N N . ASN A 1 81 ? 21.207 20.470 -14.387 1.00 88.25 81 ASN A N 1
ATOM 667 C CA . ASN A 1 81 ? 21.814 19.267 -14.953 1.00 88.25 81 ASN A CA 1
ATOM 668 C C . ASN A 1 81 ? 21.526 19.126 -16.454 1.00 88.25 81 ASN A C 1
ATOM 670 O O . ASN A 1 81 ? 22.414 18.746 -17.209 1.00 88.25 81 ASN A O 1
ATOM 674 N N . ASN A 1 82 ? 20.317 19.464 -16.915 1.00 89.44 82 ASN A N 1
ATOM 675 C CA . ASN A 1 82 ? 20.020 19.478 -18.349 1.00 89.44 82 ASN A CA 1
ATOM 676 C C . ASN A 1 82 ? 20.855 20.529 -19.096 1.00 89.44 82 ASN A C 1
ATOM 678 O O . ASN A 1 82 ? 21.370 20.230 -20.168 1.00 89.44 82 ASN A O 1
ATOM 682 N N . LEU A 1 83 ? 21.033 21.729 -18.534 1.00 90.50 83 LEU A N 1
ATOM 683 C CA . LEU A 1 83 ? 21.888 22.765 -19.128 1.00 90.50 83 LEU A CA 1
ATOM 684 C C . LEU A 1 83 ? 23.353 22.326 -19.182 1.00 90.50 83 LEU A C 1
ATOM 686 O O . LEU A 1 83 ? 23.987 22.452 -20.225 1.00 90.50 83 LEU A O 1
ATOM 690 N N . ARG A 1 84 ? 23.871 21.753 -18.094 1.00 86.56 84 ARG A N 1
ATOM 691 C CA . ARG A 1 84 ? 25.228 21.197 -18.036 1.00 86.56 84 ARG A CA 1
ATOM 692 C C . ARG A 1 84 ? 25.420 20.062 -19.041 1.00 86.56 84 ARG A C 1
ATOM 694 O O . ARG A 1 84 ? 26.454 20.004 -19.696 1.00 86.56 84 ARG A O 1
ATOM 701 N N . ARG A 1 85 ? 24.405 19.214 -19.244 1.00 84.19 85 ARG A N 1
ATOM 702 C CA . ARG A 1 85 ? 24.412 18.183 -20.293 1.00 84.19 85 ARG A CA 1
ATOM 703 C C . ARG A 1 85 ? 24.457 18.793 -21.695 1.00 84.19 85 ARG A C 1
ATOM 705 O O . ARG A 1 85 ? 25.237 18.336 -22.518 1.00 84.19 85 ARG A O 1
ATOM 712 N N . MET A 1 86 ? 23.677 19.847 -21.951 1.00 83.31 86 MET A N 1
ATOM 713 C CA . MET A 1 86 ? 23.710 20.572 -23.231 1.00 83.31 86 MET A CA 1
ATOM 714 C C . MET A 1 86 ? 25.059 21.257 -23.491 1.00 83.31 86 MET A C 1
ATOM 716 O O . MET A 1 86 ? 25.450 21.394 -24.644 1.00 83.31 86 MET A O 1
ATOM 720 N N . ARG A 1 87 ? 25.778 21.661 -22.436 1.00 88.25 87 ARG A N 1
ATOM 721 C CA . ARG A 1 87 ? 27.138 22.221 -22.519 1.00 88.25 87 ARG A CA 1
ATOM 722 C C . ARG A 1 87 ? 28.249 21.164 -22.585 1.00 88.25 87 ARG A C 1
ATOM 724 O O . ARG A 1 87 ? 29.409 21.532 -22.709 1.00 88.25 87 ARG A O 1
ATOM 731 N N . GLY A 1 88 ? 27.921 19.874 -22.483 1.00 85.81 88 GLY A N 1
ATOM 732 C CA . GLY A 1 88 ? 28.914 18.793 -22.444 1.00 85.81 88 GLY A CA 1
ATOM 733 C C . GLY A 1 88 ? 29.700 18.693 -21.127 1.00 85.81 88 GLY A C 1
ATOM 734 O O . GLY A 1 88 ? 30.702 17.994 -21.068 1.00 85.81 88 GLY A O 1
ATOM 735 N N . GLU A 1 89 ? 29.253 19.358 -20.057 1.00 78.56 89 GLU A N 1
ATOM 736 C CA . GLU A 1 89 ? 29.935 19.421 -18.748 1.00 78.56 89 GLU A CA 1
ATOM 737 C C . GLU A 1 89 ? 29.575 18.258 -17.801 1.00 78.56 89 GLU A C 1
ATOM 739 O O . GLU A 1 89 ? 30.074 18.175 -16.675 1.00 78.56 89 GLU A O 1
ATOM 744 N N . LEU A 1 90 ? 28.648 17.392 -18.212 1.00 64.94 90 LEU A N 1
ATOM 745 C CA . LEU A 1 90 ? 28.253 16.176 -17.501 1.00 64.94 90 LEU A CA 1
ATOM 746 C C . LEU A 1 90 ? 28.559 14.986 -18.411 1.00 64.94 90 LEU A C 1
ATOM 748 O O . LEU A 1 90 ? 27.824 14.758 -19.372 1.00 64.94 90 LEU A O 1
ATOM 752 N N . SER A 1 91 ? 29.629 14.241 -18.117 1.00 60.81 91 SER A N 1
ATOM 753 C CA . SER A 1 91 ? 29.896 12.967 -18.787 1.00 60.81 91 SER A CA 1
ATOM 754 C C . SER A 1 91 ? 28.931 11.885 -18.281 1.00 60.81 91 SER A C 1
ATOM 756 O O . SER A 1 91 ? 28.550 11.850 -17.106 1.00 60.81 91 SER A O 1
ATOM 758 N N . ASP A 1 92 ? 28.511 10.988 -19.175 1.00 58.06 92 ASP A N 1
ATOM 759 C CA . ASP A 1 92 ? 27.597 9.872 -18.882 1.00 58.06 92 ASP A CA 1
ATOM 760 C C . ASP A 1 92 ? 28.304 8.692 -18.152 1.00 58.06 92 ASP A C 1
ATOM 762 O O . ASP A 1 92 ? 27.749 7.594 -18.029 1.00 58.06 92 ASP A O 1
ATOM 766 N N . ASP A 1 93 ? 29.498 8.912 -17.581 1.00 53.78 93 ASP A N 1
ATOM 767 C CA . ASP A 1 93 ? 30.337 7.878 -16.941 1.00 53.78 93 ASP A CA 1
ATOM 768 C C . ASP A 1 93 ? 29.741 7.306 -15.639 1.00 53.78 93 ASP A C 1
ATOM 770 O O . ASP A 1 93 ? 30.215 6.318 -15.082 1.00 53.78 93 ASP A O 1
ATOM 774 N N . ASN A 1 94 ? 28.631 7.863 -15.146 1.00 51.25 94 ASN A N 1
ATOM 775 C CA . ASN A 1 94 ? 27.993 7.421 -13.902 1.00 51.25 94 ASN A CA 1
ATOM 776 C C . ASN A 1 94 ? 26.983 6.263 -14.081 1.00 51.25 94 ASN A C 1
ATOM 778 O O . ASN A 1 94 ? 26.215 5.931 -13.167 1.00 51.25 94 ASN A O 1
ATOM 782 N N . SER A 1 95 ? 26.950 5.631 -15.260 1.00 53.09 95 SER A N 1
ATOM 783 C CA . SER A 1 95 ? 26.100 4.458 -15.511 1.00 53.09 95 SER A CA 1
ATOM 784 C C . SER A 1 95 ? 26.551 3.212 -14.724 1.00 53.09 95 SER A C 1
ATOM 786 O O . SER A 1 95 ? 25.724 2.358 -14.386 1.00 53.09 95 SER A O 1
ATOM 788 N N . GLU A 1 96 ? 27.828 3.147 -14.337 1.00 51.84 96 GLU A N 1
ATOM 789 C CA . GLU A 1 96 ? 28.425 2.012 -13.627 1.00 51.84 96 GLU A CA 1
ATOM 790 C C . GLU A 1 96 ? 28.216 2.075 -12.104 1.00 51.84 96 GLU A C 1
ATOM 792 O O . GLU A 1 96 ? 27.915 1.064 -11.459 1.00 51.84 96 GLU A O 1
ATOM 797 N N . ASN A 1 97 ? 28.230 3.273 -11.513 1.00 46.25 97 ASN A N 1
ATOM 798 C CA . ASN A 1 97 ? 28.095 3.435 -10.061 1.00 46.25 97 ASN A CA 1
ATOM 799 C C . ASN A 1 97 ? 26.638 3.283 -9.564 1.00 46.25 97 ASN A C 1
ATOM 801 O O . ASN A 1 97 ? 26.383 2.848 -8.434 1.00 46.25 97 ASN A O 1
ATOM 805 N N . ARG A 1 98 ? 25.649 3.535 -10.440 1.00 48.62 98 ARG A N 1
ATOM 806 C CA . ARG A 1 98 ? 24.230 3.209 -10.177 1.00 48.62 98 ARG A CA 1
ATOM 807 C C . ARG A 1 98 ? 23.953 1.706 -10.117 1.00 48.62 98 ARG A C 1
ATOM 809 O O . ARG A 1 98 ? 22.959 1.312 -9.506 1.00 48.62 98 ARG A O 1
ATOM 816 N N . ARG A 1 99 ? 24.801 0.865 -10.723 1.00 51.34 99 ARG A N 1
ATOM 817 C CA . ARG A 1 99 ? 24.685 -0.599 -10.606 1.00 51.34 99 ARG A CA 1
ATOM 818 C C . ARG A 1 99 ? 25.193 -1.092 -9.252 1.00 51.34 99 ARG A C 1
ATOM 820 O O . ARG A 1 99 ? 24.534 -1.933 -8.656 1.00 51.34 99 ARG A O 1
ATOM 827 N N . ARG A 1 100 ? 26.285 -0.521 -8.726 1.00 48.94 100 ARG A N 1
ATOM 828 C CA . ARG A 1 100 ? 26.907 -0.961 -7.460 1.00 48.94 100 ARG A CA 1
ATOM 829 C C . ARG A 1 100 ? 26.128 -0.572 -6.202 1.00 48.94 100 ARG A C 1
ATOM 831 O O . ARG A 1 100 ? 26.037 -1.362 -5.266 1.00 48.94 100 ARG A O 1
ATOM 838 N N . THR A 1 101 ? 25.519 0.610 -6.174 1.00 47.91 101 THR A N 1
ATOM 839 C CA . THR A 1 101 ? 24.797 1.097 -4.978 1.00 47.91 101 THR A CA 1
ATOM 840 C C . THR A 1 101 ? 23.400 0.491 -4.807 1.00 47.91 101 THR A C 1
ATOM 842 O O . THR A 1 101 ? 22.858 0.513 -3.705 1.00 47.91 101 THR A O 1
ATOM 845 N N . ARG A 1 102 ? 22.826 -0.131 -5.849 1.00 47.12 102 ARG A N 1
ATOM 846 C CA . ARG A 1 102 ? 21.544 -0.860 -5.755 1.00 47.12 102 ARG A CA 1
ATOM 847 C C . ARG A 1 102 ? 21.705 -2.334 -5.356 1.00 47.12 102 ARG A C 1
ATOM 849 O O . ARG A 1 102 ? 20.737 -2.946 -4.921 1.00 47.12 102 ARG A O 1
ATOM 856 N N . SER A 1 103 ? 22.917 -2.882 -5.457 1.00 48.53 103 SER A N 1
ATOM 857 C CA . SER A 1 103 ? 23.277 -4.248 -5.044 1.00 48.53 103 SER A CA 1
ATOM 858 C C . SER A 1 103 ? 23.749 -4.367 -3.585 1.00 48.53 103 SER A C 1
ATOM 860 O O . SER A 1 103 ? 24.044 -5.468 -3.135 1.00 48.53 103 SER A O 1
ATOM 862 N N . GLY A 1 104 ? 23.818 -3.260 -2.834 1.00 41.72 104 GLY A N 1
ATOM 863 C CA . GLY A 1 104 ? 24.341 -3.231 -1.458 1.00 41.72 104 GLY A CA 1
ATOM 864 C C . GLY A 1 104 ? 23.304 -3.304 -0.328 1.00 41.72 104 GLY A C 1
ATOM 865 O O . GLY A 1 104 ? 23.689 -3.346 0.838 1.00 41.72 104 GLY A O 1
ATOM 866 N N . ALA A 1 105 ? 22.000 -3.324 -0.625 1.00 41.53 105 ALA A N 1
ATOM 867 C CA . ALA A 1 105 ? 20.964 -3.469 0.399 1.00 41.53 105 ALA A CA 1
ATOM 868 C C . ALA A 1 105 ? 20.724 -4.958 0.707 1.00 41.53 105 ALA A C 1
ATOM 870 O O . ALA A 1 105 ? 19.904 -5.623 0.074 1.00 41.53 105 ALA A O 1
ATOM 871 N N . LYS A 1 106 ? 21.497 -5.464 1.676 1.00 47.62 106 LYS A N 1
ATOM 872 C CA . LYS A 1 106 ? 21.385 -6.785 2.314 1.00 47.62 106 LYS A CA 1
ATOM 873 C C . LYS A 1 106 ? 19.920 -7.149 2.614 1.00 47.62 106 LYS A C 1
ATOM 875 O O . LYS A 1 106 ? 19.200 -6.385 3.243 1.00 47.62 106 LYS A O 1
ATOM 880 N N . VAL A 1 107 ? 19.427 -8.238 2.022 1.00 43.41 107 VAL A N 1
ATOM 881 C CA . VAL A 1 107 ? 19.385 -9.601 2.596 1.00 43.41 107 VAL A CA 1
ATOM 882 C C . VAL A 1 107 ? 18.374 -9.718 3.742 1.00 43.41 107 VAL A C 1
ATOM 884 O O . VAL A 1 107 ? 18.686 -9.503 4.909 1.00 43.41 107 VAL A O 1
ATOM 887 N N . ARG A 1 108 ? 17.163 -10.164 3.388 1.00 35.59 108 ARG A N 1
ATOM 888 C CA . ARG A 1 108 ? 16.383 -11.067 4.235 1.00 35.59 108 ARG A CA 1
ATOM 889 C C . ARG A 1 108 ? 16.088 -12.312 3.407 1.00 35.59 108 ARG A C 1
ATOM 891 O O . ARG A 1 108 ? 15.446 -12.250 2.364 1.00 35.59 108 ARG A O 1
ATOM 898 N N . THR A 1 109 ? 16.699 -13.396 3.849 1.00 46.16 109 THR A N 1
ATOM 899 C CA . THR A 1 109 ? 16.776 -14.712 3.231 1.00 46.16 109 THR A CA 1
ATOM 900 C C . THR A 1 109 ? 15.396 -15.344 3.096 1.00 46.16 109 THR A C 1
ATOM 902 O O . THR A 1 109 ? 14.743 -15.606 4.101 1.00 46.16 109 THR A O 1
ATOM 905 N N . THR A 1 110 ? 15.000 -15.678 1.873 1.00 40.47 110 THR A N 1
ATOM 906 C CA . THR A 1 110 ? 14.172 -16.857 1.610 1.00 40.47 110 THR A CA 1
ATOM 907 C C . THR A 1 110 ? 14.759 -17.568 0.402 1.00 40.47 110 THR A C 1
ATOM 909 O O . THR A 1 110 ? 14.960 -16.970 -0.652 1.00 40.47 110 THR A O 1
ATOM 912 N N . GLN A 1 111 ? 15.103 -18.827 0.624 1.00 42.91 111 GLN A N 1
ATOM 913 C CA . GLN A 1 111 ? 15.620 -19.779 -0.346 1.00 42.91 111 GLN A CA 1
ATOM 914 C C . GLN A 1 111 ? 14.619 -20.018 -1.495 1.00 42.91 111 GLN A C 1
ATOM 916 O O . GLN A 1 111 ? 13.426 -19.769 -1.324 1.00 42.91 111 GLN A O 1
ATOM 921 N N . SER A 1 112 ? 15.124 -20.606 -2.591 1.00 40.19 112 SER A N 1
ATOM 922 C CA . SER A 1 112 ? 14.424 -21.161 -3.773 1.00 40.19 112 SER A CA 1
ATOM 923 C C . SER A 1 112 ? 14.026 -20.134 -4.856 1.00 40.19 112 SER A C 1
ATOM 925 O O . SER A 1 112 ? 13.456 -19.100 -4.541 1.00 40.19 112 SER A O 1
ATOM 927 N N . THR A 1 113 ? 14.327 -20.287 -6.151 1.00 37.44 113 THR A N 1
ATOM 928 C CA . THR A 1 113 ? 14.837 -21.401 -6.974 1.00 37.44 113 THR A CA 1
ATOM 929 C C . THR A 1 113 ? 15.863 -20.892 -8.003 1.00 37.44 113 THR A C 1
ATOM 931 O O . THR A 1 113 ? 15.778 -19.773 -8.510 1.00 37.44 113 THR A O 1
ATOM 934 N N . ALA A 1 114 ? 16.864 -21.719 -8.296 1.00 42.09 114 ALA A N 1
ATOM 935 C CA . ALA A 1 114 ? 17.934 -21.442 -9.244 1.00 42.09 114 ALA A CA 1
ATOM 936 C C . ALA A 1 114 ? 17.519 -21.838 -10.673 1.00 42.09 114 ALA A C 1
ATOM 938 O O . ALA A 1 114 ? 17.841 -22.935 -11.100 1.00 42.09 114 ALA A O 1
ATOM 939 N N . GLU A 1 115 ? 16.812 -20.975 -11.413 1.00 45.31 115 GLU A N 1
ATOM 940 C CA . GLU A 1 115 ? 16.447 -21.264 -12.822 1.00 45.31 115 GLU A CA 1
ATOM 941 C C . GLU A 1 115 ? 16.459 -20.038 -13.762 1.00 45.31 115 GLU A C 1
ATOM 943 O O . GLU A 1 115 ? 15.762 -20.007 -14.772 1.00 45.31 115 GLU A O 1
ATOM 948 N N . THR A 1 116 ? 17.249 -18.991 -13.490 1.00 43.31 116 THR A N 1
ATOM 949 C CA . THR A 1 116 ? 17.310 -17.820 -14.400 1.00 43.31 116 THR A CA 1
ATOM 950 C C . THR A 1 116 ? 18.724 -17.330 -14.714 1.00 43.31 116 THR A C 1
ATOM 952 O O . THR A 1 116 ? 18.960 -16.123 -14.740 1.00 43.31 116 THR A O 1
ATOM 955 N N . SER A 1 117 ? 19.682 -18.230 -14.952 1.00 46.44 117 SER A N 1
ATOM 956 C CA . SER A 1 117 ? 21.053 -17.846 -15.341 1.00 46.44 117 SER A CA 1
ATOM 957 C C . SER A 1 117 ? 21.301 -17.753 -16.856 1.00 46.44 117 SER A C 1
ATOM 959 O O . SER A 1 117 ? 22.409 -17.410 -17.249 1.00 46.44 117 SER A O 1
ATOM 961 N N . ASN A 1 118 ? 20.297 -17.980 -17.715 1.00 48.41 118 ASN A N 1
ATOM 962 C CA . ASN A 1 118 ? 20.473 -18.048 -19.179 1.00 48.41 118 ASN A CA 1
ATOM 963 C C . ASN A 1 118 ? 19.771 -16.921 -19.971 1.00 48.41 118 ASN A C 1
ATOM 965 O O . ASN A 1 118 ? 19.229 -17.174 -21.043 1.00 48.41 118 ASN A O 1
ATOM 969 N N . MET A 1 119 ? 19.749 -15.675 -19.482 1.00 44.81 119 MET A N 1
ATOM 970 C CA . MET A 1 119 ? 19.258 -14.536 -20.285 1.00 44.81 119 MET A CA 1
ATOM 971 C C . MET A 1 119 ? 20.436 -13.761 -20.882 1.00 44.81 119 MET A C 1
ATOM 973 O O . MET A 1 119 ? 21.329 -13.319 -20.155 1.00 44.81 119 MET A O 1
ATOM 977 N N . LYS A 1 120 ? 20.445 -13.603 -22.212 1.00 51.72 120 LYS A N 1
ATOM 978 C CA . LYS A 1 120 ? 21.506 -12.892 -22.940 1.00 51.72 120 LYS A CA 1
ATOM 979 C C . LYS A 1 120 ? 21.540 -11.405 -22.541 1.00 51.72 120 LYS A C 1
ATOM 981 O O . LYS A 1 120 ? 20.486 -10.806 -22.300 1.00 51.72 120 LYS A O 1
ATOM 986 N N . PRO A 1 121 ? 22.721 -10.761 -22.518 1.00 42.50 121 PRO A N 1
ATOM 987 C CA . PRO A 1 121 ? 22.828 -9.332 -22.244 1.00 42.50 121 PRO A CA 1
ATOM 988 C C . PRO A 1 121 ? 22.145 -8.542 -23.372 1.00 42.50 121 PRO A C 1
ATOM 990 O O . PRO A 1 121 ? 22.663 -8.470 -24.480 1.00 42.50 121 PRO A O 1
ATOM 993 N N . GLY A 1 122 ? 20.965 -7.975 -23.112 1.00 55.59 122 GLY A N 1
ATOM 994 C CA . GLY A 1 122 ? 20.231 -7.152 -24.086 1.00 55.59 122 GLY A CA 1
ATOM 995 C C . GLY A 1 122 ? 18.728 -7.419 -24.158 1.00 55.59 122 GLY A C 1
ATOM 996 O O . GLY A 1 122 ? 17.983 -6.558 -24.627 1.00 55.59 122 GLY A O 1
ATOM 997 N N . GLU A 1 123 ? 18.250 -8.548 -23.630 1.00 50.31 123 GLU A N 1
ATOM 998 C CA . GLU A 1 123 ? 16.812 -8.800 -23.540 1.00 50.31 123 GLU A CA 1
ATOM 999 C C . GLU A 1 123 ? 16.185 -7.892 -22.479 1.00 50.31 123 GLU A C 1
ATOM 1001 O O . GLU A 1 123 ? 16.321 -8.073 -21.265 1.00 50.31 123 GLU A O 1
ATOM 1006 N N . ARG A 1 124 ? 15.486 -6.856 -22.951 1.00 55.00 124 ARG A N 1
ATOM 1007 C CA . ARG A 1 124 ? 14.594 -6.063 -22.108 1.00 55.00 124 ARG A CA 1
ATOM 1008 C C . ARG A 1 124 ? 13.552 -7.019 -21.542 1.00 55.00 124 ARG A C 1
ATOM 1010 O O . ARG A 1 124 ? 12.783 -7.600 -22.302 1.00 55.00 124 ARG A O 1
ATOM 1017 N N . ARG A 1 125 ? 13.509 -7.152 -20.210 1.00 51.94 125 ARG A N 1
ATOM 1018 C CA . ARG A 1 125 ? 12.425 -7.863 -19.518 1.00 51.94 125 ARG A CA 1
ATOM 1019 C C . ARG A 1 125 ? 11.091 -7.412 -20.122 1.00 51.94 125 ARG A C 1
ATOM 1021 O O . ARG A 1 125 ? 10.886 -6.194 -20.202 1.00 51.94 125 ARG A O 1
ATOM 1028 N N . PRO A 1 126 ? 10.204 -8.333 -20.541 1.00 56.03 126 PRO A N 1
ATOM 1029 C CA . PRO A 1 126 ? 8.896 -7.949 -21.040 1.00 56.03 126 PRO A CA 1
ATOM 1030 C C . PRO A 1 126 ? 8.248 -7.039 -19.999 1.00 56.03 126 PRO A C 1
ATOM 1032 O O . PRO A 1 126 ? 8.177 -7.365 -18.811 1.00 56.03 126 PRO A O 1
ATOM 1035 N N . ARG A 1 127 ? 7.898 -5.834 -20.455 1.00 53.91 127 ARG A N 1
ATOM 1036 C CA . ARG A 1 127 ? 7.324 -4.748 -19.662 1.00 53.91 127 ARG A CA 1
ATOM 1037 C C . ARG A 1 127 ? 6.149 -5.324 -18.872 1.00 53.91 127 ARG A C 1
ATOM 1039 O O . ARG A 1 127 ? 5.166 -5.701 -19.490 1.00 53.91 127 ARG A O 1
ATOM 1046 N N . GLY A 1 128 ? 6.334 -5.445 -17.552 1.00 53.84 128 GLY A N 1
ATOM 1047 C CA . GLY A 1 128 ? 5.424 -6.026 -16.556 1.00 53.84 128 GLY A CA 1
ATOM 1048 C C . GLY A 1 128 ? 4.253 -6.823 -17.125 1.00 53.84 128 GLY A C 1
ATOM 1049 O O . GLY A 1 128 ? 3.240 -6.223 -17.483 1.00 53.84 128 GLY A O 1
ATOM 1050 N N . LYS A 1 129 ? 4.366 -8.161 -17.160 1.00 59.56 129 LYS A N 1
ATOM 1051 C CA . LYS A 1 129 ? 3.192 -9.029 -17.336 1.00 59.56 129 LYS A CA 1
ATOM 1052 C C . LYS A 1 129 ? 2.106 -8.518 -16.383 1.00 59.56 129 LYS A C 1
ATOM 1054 O O . LYS A 1 129 ? 2.383 -8.352 -15.192 1.00 59.56 129 LYS A O 1
ATOM 1059 N N . ARG A 1 130 ? 0.927 -8.181 -16.923 1.00 59.62 130 ARG A N 1
ATOM 1060 C CA . ARG A 1 130 ? -0.222 -7.748 -16.116 1.00 59.62 130 ARG A CA 1
ATOM 1061 C C . ARG A 1 130 ? -0.399 -8.769 -14.993 1.00 59.62 130 ARG A C 1
ATOM 1063 O O . ARG A 1 130 ? -0.307 -9.969 -15.249 1.00 59.62 130 ARG A O 1
ATOM 1070 N N . ALA A 1 131 ? -0.559 -8.292 -13.758 1.00 65.56 131 ALA A N 1
ATOM 1071 C CA . ALA A 1 131 ? -0.838 -9.179 -12.638 1.00 65.56 131 ALA A CA 1
ATOM 1072 C C . ALA A 1 131 ? -2.072 -10.015 -13.000 1.00 65.56 131 ALA A C 1
ATOM 1074 O O . ALA A 1 131 ? -3.055 -9.463 -13.491 1.00 65.56 131 ALA A O 1
ATOM 1075 N N . TYR A 1 132 ? -1.974 -11.333 -12.832 1.00 72.44 132 TYR A N 1
ATOM 1076 C CA . TYR A 1 132 ? -3.063 -12.258 -13.130 1.00 72.44 132 TYR A CA 1
ATOM 1077 C C . TYR A 1 132 ? -4.329 -11.805 -12.402 1.00 72.44 132 TYR A C 1
ATOM 1079 O O . TYR A 1 132 ? -4.296 -11.634 -11.178 1.00 72.44 132 TYR A O 1
ATOM 1087 N N . ASN A 1 133 ? -5.417 -11.589 -13.144 1.00 75.38 133 ASN A N 1
ATOM 1088 C CA . ASN A 1 133 ? -6.671 -11.195 -12.530 1.00 75.38 133 ASN A CA 1
ATOM 1089 C C . ASN A 1 133 ? -7.344 -12.438 -11.941 1.00 75.38 133 ASN A C 1
ATOM 1091 O O . ASN A 1 133 ? -7.881 -13.266 -12.664 1.00 75.38 133 ASN A O 1
ATOM 1095 N N . SER A 1 134 ? -7.274 -12.591 -10.620 1.00 76.56 134 SER A N 1
ATOM 1096 C CA . SER A 1 134 ? -7.946 -13.677 -9.901 1.00 76.56 134 SER A CA 1
ATOM 1097 C C . SER A 1 134 ? -9.343 -13.295 -9.404 1.00 76.56 134 SER A C 1
ATOM 1099 O O . SER A 1 134 ? -9.917 -14.026 -8.595 1.00 76.56 134 SER A O 1
ATOM 1101 N N . GLU A 1 135 ? -9.858 -12.127 -9.803 1.00 78.44 135 GLU A N 1
ATOM 1102 C CA . GLU A 1 135 ? -11.216 -11.695 -9.467 1.00 78.44 135 GLU A CA 1
ATOM 1103 C C . GLU A 1 135 ? -12.237 -12.701 -9.983 1.00 78.44 135 GLU A C 1
ATOM 1105 O O . GLU A 1 135 ? -12.077 -13.266 -11.057 1.00 78.44 135 GLU A O 1
ATOM 1110 N N . GLY A 1 136 ? -13.264 -12.978 -9.184 1.00 80.44 136 GLY A N 1
ATOM 1111 C CA . GLY A 1 136 ? -14.338 -13.890 -9.570 1.00 80.44 136 GLY A CA 1
ATOM 1112 C C . GLY A 1 136 ? -13.978 -15.377 -9.533 1.00 80.44 136 GLY A C 1
ATOM 1113 O O . GLY A 1 136 ? -14.868 -16.161 -9.261 1.00 80.44 136 GLY A O 1
ATOM 1114 N N . LEU A 1 137 ? -12.710 -15.779 -9.686 1.00 86.44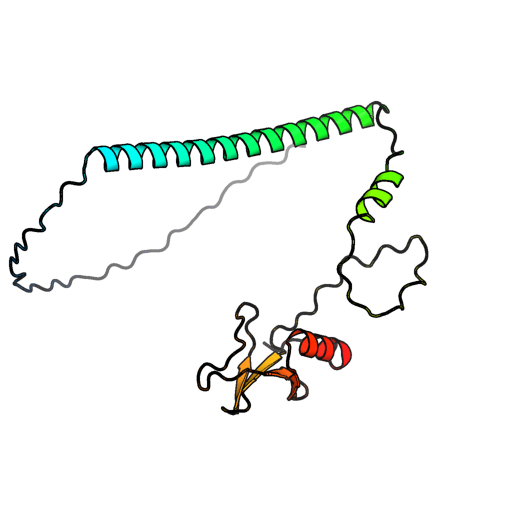 137 LEU A N 1
ATOM 1115 C CA . LEU A 1 137 ? -12.291 -17.190 -9.817 1.00 86.44 137 LEU A CA 1
ATOM 1116 C C . LEU A 1 137 ? -12.048 -17.932 -8.492 1.00 86.44 137 LEU A C 1
ATOM 1118 O O . LEU A 1 137 ? -11.828 -19.148 -8.479 1.00 86.44 137 LEU A O 1
ATOM 1122 N N . ILE A 1 138 ? -12.046 -17.201 -7.375 1.00 89.06 138 ILE A N 1
ATOM 1123 C CA . ILE A 1 138 ? -11.742 -17.730 -6.043 1.00 89.06 138 ILE A CA 1
ATOM 1124 C C . ILE A 1 138 ? -12.929 -17.502 -5.109 1.00 89.06 138 ILE A C 1
ATOM 1126 O O . ILE A 1 138 ? -13.369 -16.368 -4.890 1.00 89.06 138 ILE A O 1
ATOM 1130 N N . MET A 1 139 ? -13.392 -18.584 -4.488 1.00 91.06 139 MET A N 1
ATOM 1131 C CA . MET A 1 139 ? -14.382 -18.565 -3.416 1.00 91.06 139 MET A CA 1
ATOM 1132 C C . MET A 1 139 ? -13.728 -18.745 -2.045 1.00 91.06 139 MET A C 1
ATOM 1134 O O . MET A 1 139 ? -12.666 -19.340 -1.892 1.00 91.06 139 MET A O 1
ATOM 1138 N N . LEU A 1 140 ? -14.380 -18.218 -1.025 1.00 90.38 140 LEU A N 1
ATOM 1139 C CA . LEU A 1 140 ? -14.115 -18.417 0.387 1.00 90.38 140 LEU A CA 1
ATOM 1140 C C . LEU A 1 140 ? -15.056 -19.521 0.874 1.00 90.38 140 LEU A C 1
ATOM 1142 O O . LEU A 1 140 ? -16.267 -19.310 0.902 1.00 90.38 140 LEU A O 1
ATOM 1146 N N . TYR A 1 141 ? -14.512 -20.681 1.235 1.00 91.06 141 TYR A N 1
ATOM 1147 C CA . TYR A 1 141 ? -15.263 -21.851 1.689 1.00 91.06 141 TYR A CA 1
ATOM 1148 C C . TYR A 1 141 ? -15.003 -22.152 3.169 1.00 91.06 141 TYR A C 1
ATOM 1150 O O . TYR A 1 141 ? -13.856 -22.259 3.617 1.00 91.06 141 TYR A O 1
ATOM 1158 N N . CYS A 1 142 ? -16.080 -22.298 3.938 1.00 91.56 142 CYS A N 1
ATOM 1159 C CA . CYS A 1 142 ? -16.017 -22.672 5.346 1.00 91.56 142 CYS A CA 1
ATOM 1160 C C . CYS A 1 142 ? -16.430 -24.135 5.547 1.00 91.56 142 CYS A C 1
ATOM 1162 O O . CYS A 1 142 ? -17.607 -24.445 5.417 1.00 91.56 142 CYS A O 1
ATOM 1164 N N . GLU A 1 143 ? -15.500 -24.985 5.988 1.00 88.50 143 GLU A N 1
ATOM 1165 C CA . GLU A 1 143 ? -15.724 -26.432 6.219 1.00 88.50 143 GLU A CA 1
ATOM 1166 C C . GLU A 1 143 ? -16.764 -26.747 7.301 1.00 88.50 143 GLU A C 1
ATOM 1168 O O . GLU A 1 143 ? -17.252 -27.860 7.408 1.00 88.50 143 GLU A O 1
ATOM 1173 N N . ASN A 1 144 ? -17.067 -25.775 8.159 1.00 89.38 144 ASN A N 1
ATOM 1174 C CA . ASN A 1 144 ? -17.973 -25.954 9.290 1.00 89.38 144 ASN A CA 1
ATOM 1175 C C . ASN A 1 144 ? -19.393 -25.469 9.029 1.00 89.38 144 ASN A C 1
ATOM 1177 O O . ASN A 1 144 ? -20.295 -25.797 9.791 1.00 89.38 144 ASN A O 1
ATOM 1181 N N . CYS A 1 145 ? -19.569 -24.593 8.046 1.00 87.00 145 CYS A N 1
ATOM 1182 C CA . CYS A 1 145 ? -20.872 -24.025 7.715 1.00 87.00 145 CYS A CA 1
ATOM 1183 C C . CYS A 1 145 ? -21.320 -24.419 6.311 1.00 87.00 145 CYS A C 1
ATOM 1185 O O . CYS A 1 145 ? -22.402 -24.004 5.912 1.00 87.00 145 CYS A O 1
ATOM 1187 N N . ASP A 1 146 ? -20.452 -25.098 5.556 1.00 84.75 146 ASP A N 1
ATOM 1188 C CA . ASP A 1 146 ? -20.595 -25.415 4.136 1.00 84.75 146 ASP A CA 1
ATOM 1189 C C . ASP A 1 146 ? -21.042 -24.227 3.274 1.00 84.75 146 ASP A C 1
ATOM 1191 O O . ASP A 1 146 ? -21.644 -24.364 2.216 1.00 84.75 146 ASP A O 1
ATOM 1195 N N . THR A 1 147 ? -20.712 -23.011 3.720 1.00 83.94 147 THR A N 1
ATOM 1196 C CA . THR A 1 147 ? -20.999 -21.785 2.983 1.00 83.94 147 THR A CA 1
ATOM 1197 C C . THR A 1 147 ? -19.798 -21.409 2.132 1.00 83.94 147 THR A C 1
ATOM 1199 O O . THR A 1 147 ? -18.713 -21.169 2.678 1.00 83.94 147 THR A O 1
ATOM 1202 N N . SER A 1 148 ? -20.015 -21.277 0.825 1.00 84.56 148 SER A N 1
ATOM 1203 C CA . SER A 1 148 ? -19.097 -20.642 -0.119 1.00 84.56 148 SER A CA 1
ATOM 1204 C C . SER A 1 148 ? -19.539 -19.203 -0.416 1.00 84.56 148 SER A C 1
ATOM 1206 O O . SER A 1 148 ? -20.728 -18.880 -0.433 1.00 84.56 148 SER A O 1
ATOM 1208 N N . ARG A 1 149 ? -18.579 -18.291 -0.584 1.00 85.75 149 ARG A N 1
ATOM 1209 C CA . ARG A 1 149 ? -18.819 -16.889 -0.976 1.00 85.75 149 ARG A CA 1
ATOM 1210 C C . ARG A 1 149 ? -17.717 -16.411 -1.909 1.00 85.75 149 ARG A C 1
ATOM 1212 O O . ARG A 1 149 ? -16.569 -16.778 -1.704 1.00 85.75 149 ARG A O 1
ATOM 1219 N N . HIS A 1 150 ? -18.008 -15.551 -2.879 1.00 83.00 150 HIS A N 1
ATOM 1220 C CA . HIS A 1 150 ? -16.952 -14.993 -3.731 1.00 83.00 150 HIS A CA 1
ATOM 1221 C C . HIS A 1 150 ? -16.008 -14.084 -2.942 1.00 83.00 150 HIS A C 1
ATOM 1223 O O . HIS A 1 150 ? -16.429 -13.306 -2.078 1.00 83.00 150 HIS A O 1
ATOM 1229 N N . LYS A 1 151 ? -14.711 -14.171 -3.250 1.00 80.25 151 LYS A N 1
ATOM 1230 C CA . LYS A 1 151 ? -13.718 -13.280 -2.660 1.00 80.25 151 LYS A CA 1
ATOM 1231 C C . LYS A 1 151 ? -13.831 -11.886 -3.285 1.00 80.25 151 LYS A C 1
ATOM 1233 O O . LYS A 1 151 ? -13.590 -11.708 -4.472 1.00 80.25 151 LYS A O 1
ATOM 1238 N N . ILE A 1 152 ? -14.113 -10.884 -2.456 1.00 78.12 152 ILE A N 1
ATOM 1239 C CA . ILE A 1 152 ? -14.052 -9.467 -2.840 1.00 78.12 152 ILE A CA 1
ATOM 1240 C C . ILE A 1 152 ? -12.625 -8.970 -2.569 1.00 78.12 152 ILE A C 1
ATOM 1242 O O . ILE A 1 152 ? -12.166 -9.042 -1.429 1.00 78.12 152 ILE A O 1
ATOM 1246 N N . ASN A 1 153 ? -11.923 -8.460 -3.588 1.00 69.31 153 ASN A N 1
ATOM 1247 C CA . ASN A 1 153 ? -10.481 -8.154 -3.545 1.00 69.31 153 ASN A CA 1
ATOM 1248 C C . ASN A 1 153 ? -10.022 -7.221 -2.407 1.00 69.31 153 ASN A C 1
ATOM 1250 O O . ASN A 1 153 ? -8.873 -7.303 -1.975 1.00 69.31 153 ASN A O 1
ATOM 1254 N N . TYR A 1 154 ? -10.918 -6.397 -1.865 1.00 69.44 154 TYR A N 1
ATOM 1255 C CA . TYR A 1 154 ? -10.623 -5.459 -0.776 1.00 69.44 154 TYR A CA 1
ATOM 1256 C C . TYR A 1 154 ? -10.963 -5.989 0.625 1.00 69.44 154 TYR A C 1
ATOM 1258 O O . TYR A 1 154 ? -10.658 -5.333 1.619 1.00 69.44 154 TYR A O 1
ATOM 1266 N N . ARG A 1 155 ? -11.595 -7.165 0.738 1.00 71.25 155 ARG A N 1
ATOM 1267 C CA . ARG A 1 155 ? -11.975 -7.749 2.029 1.00 71.25 155 ARG A CA 1
ATOM 1268 C C . ARG A 1 155 ? -10.992 -8.840 2.437 1.00 71.25 155 ARG A C 1
ATOM 1270 O O . ARG A 1 155 ? -10.925 -9.903 1.826 1.00 71.25 155 ARG A O 1
ATOM 1277 N N . LEU A 1 156 ? -10.261 -8.587 3.520 1.00 74.31 156 LEU A N 1
ATOM 1278 C CA . LEU A 1 156 ? -9.331 -9.532 4.146 1.00 74.31 156 LEU A CA 1
ATOM 1279 C C . LEU A 1 156 ? -10.059 -10.481 5.115 1.00 74.31 156 LEU A C 1
ATOM 1281 O O . LEU A 1 156 ? -9.612 -10.697 6.239 1.00 74.31 156 LEU A O 1
ATOM 1285 N N . GLU A 1 157 ? -11.207 -11.026 4.707 1.00 77.88 157 GLU A N 1
ATOM 1286 C CA . GLU A 1 157 ? -11.942 -11.985 5.537 1.00 77.88 157 GLU A CA 1
ATOM 1287 C C . GLU A 1 157 ? -11.181 -13.317 5.572 1.00 77.88 157 GLU A C 1
ATOM 1289 O O . GLU A 1 157 ? -11.169 -14.074 4.604 1.00 77.88 157 GLU A O 1
ATOM 1294 N N . THR A 1 158 ? -10.520 -13.589 6.695 1.00 80.12 158 THR A N 1
ATOM 1295 C CA . THR A 1 158 ? -9.808 -14.850 6.964 1.00 80.12 158 THR A CA 1
ATOM 1296 C C . THR A 1 158 ? -10.606 -15.795 7.860 1.00 80.12 158 THR A C 1
ATOM 1298 O O . THR A 1 158 ? -10.250 -16.966 7.997 1.00 80.12 158 THR A O 1
ATOM 1301 N N . VAL A 1 159 ? -11.699 -15.307 8.454 1.00 89.06 159 VAL A N 1
ATOM 1302 C CA . VAL A 1 159 ? -12.522 -16.029 9.429 1.00 89.06 159 VAL A CA 1
ATOM 1303 C C . VAL A 1 159 ? -13.996 -16.005 9.048 1.00 89.06 159 VAL A C 1
ATOM 1305 O O . VAL A 1 159 ? -14.518 -15.017 8.531 1.00 89.06 159 VAL A O 1
ATOM 1308 N N . CYS A 1 160 ? -14.685 -17.107 9.322 1.00 88.38 160 CYS A N 1
ATOM 1309 C CA . CYS A 1 160 ? -16.109 -17.243 9.073 1.00 88.38 160 CYS A CA 1
ATOM 1310 C C . CYS A 1 160 ? -16.906 -16.393 10.061 1.00 88.38 160 CYS A C 1
ATOM 1312 O O . CYS A 1 160 ? -16.729 -16.498 11.270 1.00 88.38 160 CYS A O 1
ATOM 1314 N N . ARG A 1 161 ? -17.854 -15.599 9.559 1.00 86.56 161 ARG A N 1
ATOM 1315 C CA . ARG A 1 161 ? -18.711 -14.757 10.409 1.00 86.56 161 ARG A CA 1
ATOM 1316 C C . ARG A 1 161 ? -19.625 -15.565 11.336 1.00 86.56 161 ARG A C 1
ATOM 1318 O O . ARG A 1 161 ? -19.965 -15.081 12.406 1.00 86.56 161 ARG A O 1
ATOM 1325 N N . LYS A 1 162 ? -20.019 -16.778 10.926 1.00 87.06 162 LYS A N 1
ATOM 1326 C CA . LYS A 1 162 ? -20.916 -17.648 11.701 1.00 87.06 162 LYS A CA 1
ATOM 1327 C C . LYS A 1 162 ? -20.157 -18.429 12.776 1.00 87.06 162 LYS A C 1
ATOM 1329 O O . LYS A 1 162 ? -20.448 -18.291 13.954 1.00 87.06 162 LYS A O 1
ATOM 1334 N N . CYS A 1 163 ? -19.161 -19.222 12.378 1.00 90.12 163 CYS A N 1
ATOM 1335 C 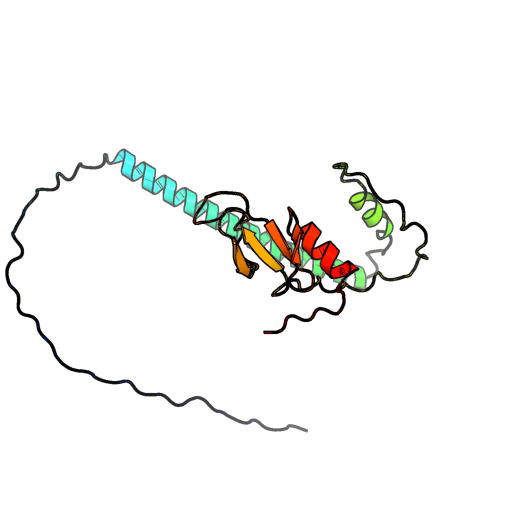CA . CYS A 1 163 ? -18.465 -20.143 13.286 1.00 90.12 163 CYS A CA 1
ATOM 1336 C C . CYS A 1 163 ? -17.093 -19.650 13.773 1.00 90.12 163 CYS A C 1
ATOM 1338 O O . CYS A 1 163 ? -16.425 -20.368 14.512 1.00 90.12 163 CYS A O 1
ATOM 1340 N N . LYS A 1 164 ? -16.641 -18.460 13.345 1.00 88.88 164 LYS A N 1
ATOM 1341 C CA . LYS A 1 164 ? -15.343 -17.841 13.696 1.00 88.88 164 LYS A CA 1
ATOM 1342 C C . LYS A 1 164 ? -14.099 -18.678 13.355 1.00 88.88 164 LYS A C 1
ATOM 1344 O O . LYS A 1 164 ? -12.993 -18.309 13.735 1.00 88.88 164 LYS A O 1
ATOM 1349 N N . ARG A 1 165 ? -14.248 -19.777 12.607 1.00 88.94 165 ARG A N 1
ATOM 1350 C CA . ARG A 1 165 ? -13.134 -20.617 12.139 1.00 88.94 165 ARG A CA 1
ATOM 1351 C C . ARG A 1 165 ? -12.492 -20.055 10.876 1.00 88.94 165 ARG A C 1
ATOM 1353 O O . ARG A 1 165 ? -13.114 -19.282 10.149 1.00 88.94 165 ARG A O 1
ATOM 1360 N N . ALA A 1 166 ? -11.254 -20.471 10.617 1.00 89.44 166 ALA A N 1
ATOM 1361 C CA . ALA A 1 166 ? -10.516 -20.083 9.423 1.00 89.44 166 ALA A CA 1
ATOM 1362 C C . ALA A 1 166 ? -11.243 -20.537 8.146 1.00 89.44 166 ALA A C 1
ATOM 1364 O O . ALA A 1 166 ? -11.700 -21.676 8.050 1.00 89.44 166 ALA A O 1
ATOM 1365 N N . ILE A 1 167 ? -11.344 -19.635 7.172 1.00 91.38 167 ILE A N 1
ATOM 1366 C CA . ILE A 1 167 ? -11.914 -19.923 5.853 1.00 91.38 167 ILE A CA 1
ATOM 1367 C C . ILE A 1 167 ? -10.798 -20.409 4.919 1.00 91.38 167 ILE A C 1
ATOM 1369 O O . ILE A 1 167 ? -9.676 -19.902 4.964 1.00 91.38 167 ILE A O 1
ATOM 1373 N N . LYS A 1 168 ? -11.105 -21.381 4.055 1.00 92.06 168 LYS A N 1
ATOM 1374 C CA . LYS A 1 168 ? -10.224 -21.833 2.974 1.00 92.06 168 LYS A CA 1
ATOM 1375 C C . LYS A 1 168 ? -10.565 -21.131 1.658 1.00 92.06 168 LYS A C 1
ATOM 1377 O O . LYS A 1 168 ? -11.690 -20.687 1.444 1.00 92.06 168 LYS A O 1
ATOM 1382 N N . PHE A 1 169 ? -9.589 -21.047 0.761 1.00 91.38 169 PHE A N 1
ATOM 1383 C CA . PHE A 1 169 ? -9.761 -20.510 -0.589 1.00 91.38 169 PHE A CA 1
ATOM 1384 C C . PHE A 1 169 ? -10.053 -21.655 -1.551 1.00 91.38 169 PHE A C 1
ATOM 1386 O O . PHE A 1 169 ? -9.217 -22.537 -1.706 1.00 91.38 169 PHE A O 1
ATOM 1393 N N . GLN A 1 170 ? -11.207 -21.648 -2.197 1.00 92.12 170 GLN A N 1
ATOM 1394 C CA . GLN A 1 170 ? -11.638 -22.674 -3.134 1.00 92.12 170 GLN A CA 1
ATOM 1395 C C . GLN A 1 170 ? -11.567 -22.156 -4.573 1.00 92.12 170 GLN A C 1
ATOM 1397 O O . GLN A 1 170 ? -12.016 -21.047 -4.862 1.00 92.12 170 GLN A O 1
ATOM 1402 N N . CYS A 1 171 ? -10.997 -22.954 -5.472 1.00 91.69 171 CYS A N 1
ATOM 1403 C CA . CYS A 1 171 ? -11.016 -22.690 -6.910 1.00 91.69 171 CYS A CA 1
ATOM 1404 C C . CYS A 1 171 ? -12.400 -23.018 -7.485 1.00 91.69 171 CYS A C 1
ATOM 1406 O O . CYS A 1 171 ? -12.914 -24.101 -7.228 1.00 91.69 171 CYS A O 1
ATOM 1408 N N . ILE A 1 172 ? -12.992 -22.133 -8.292 1.00 90.50 172 ILE A N 1
ATOM 1409 C CA . ILE A 1 172 ? -14.313 -22.390 -8.899 1.00 90.50 172 ILE A CA 1
ATOM 1410 C C . ILE A 1 172 ? -14.258 -23.484 -9.966 1.00 90.50 172 ILE A C 1
ATOM 1412 O O . ILE A 1 172 ? -15.184 -24.278 -10.080 1.00 90.50 172 ILE A O 1
ATOM 1416 N N . LYS A 1 173 ? -13.173 -23.550 -10.746 1.00 88.50 173 LYS A N 1
ATOM 1417 C CA . LYS A 1 173 ? -13.093 -24.461 -11.898 1.00 88.50 173 LYS A CA 1
ATOM 1418 C C . LYS A 1 173 ? -12.868 -25.925 -11.495 1.00 88.50 173 LYS A C 1
ATOM 1420 O O . LYS A 1 173 ? -13.301 -26.813 -12.216 1.00 88.50 173 LYS A O 1
ATOM 1425 N N . CYS A 1 174 ? -12.209 -26.193 -10.364 1.00 90.69 174 CYS A N 1
ATOM 1426 C CA . CYS A 1 174 ? -11.901 -27.565 -9.927 1.00 90.69 174 CYS A CA 1
ATOM 1427 C C . CYS A 1 174 ? -12.258 -27.873 -8.465 1.00 90.69 174 CYS A C 1
ATOM 1429 O O . CYS A 1 174 ? -11.940 -28.955 -7.975 1.00 90.69 174 CYS A O 1
ATOM 1431 N N . SER A 1 175 ? -12.871 -26.930 -7.748 1.00 89.94 175 SER A N 1
ATOM 1432 C CA . SER A 1 175 ? -13.315 -27.076 -6.353 1.00 89.94 175 SER A CA 1
ATOM 1433 C C . SER A 1 175 ? -12.221 -27.414 -5.329 1.00 89.94 175 SER A C 1
ATOM 1435 O O . SER A 1 175 ? -12.536 -27.659 -4.163 1.00 89.94 175 SER A O 1
ATOM 1437 N N . LEU A 1 176 ? -10.937 -27.370 -5.711 1.00 92.19 176 LEU A N 1
ATOM 1438 C CA . LEU A 1 176 ? -9.807 -27.589 -4.806 1.00 92.19 176 LEU A CA 1
ATOM 1439 C C . LEU A 1 176 ? -9.679 -26.450 -3.791 1.00 92.19 176 LEU A C 1
ATOM 1441 O O . LEU A 1 176 ? -9.787 -25.272 -4.139 1.00 92.19 176 LEU A O 1
ATOM 1445 N N . THR A 1 177 ? -9.401 -26.811 -2.536 1.00 92.69 177 THR A N 1
ATOM 1446 C CA . THR A 1 177 ? -9.273 -25.868 -1.418 1.00 92.69 177 THR A CA 1
ATOM 1447 C C . THR A 1 177 ? -7.820 -25.636 -1.009 1.00 92.69 177 THR A C 1
ATOM 1449 O O . THR A 1 177 ? -7.037 -26.576 -0.884 1.00 92.69 177 THR A O 1
ATOM 1452 N N . TYR A 1 178 ? -7.487 -24.389 -0.692 1.00 92.25 178 TYR A N 1
ATOM 1453 C CA . TYR A 1 178 ? -6.154 -23.920 -0.333 1.00 92.25 178 TYR A CA 1
ATOM 1454 C C . TYR A 1 178 ? -6.182 -23.116 0.969 1.00 92.25 178 TYR A C 1
ATOM 1456 O O . TYR A 1 178 ? -7.164 -22.449 1.295 1.00 92.25 178 TYR A O 1
ATOM 1464 N N . LYS A 1 179 ? -5.069 -23.138 1.711 1.00 89.56 179 LYS A N 1
ATOM 1465 C CA . LYS A 1 179 ? -4.910 -22.372 2.963 1.00 89.56 179 LYS A CA 1
ATOM 1466 C C . LYS A 1 179 ? -4.643 -20.882 2.730 1.00 89.56 179 LYS A C 1
ATOM 1468 O O . LYS A 1 179 ? -4.888 -20.073 3.616 1.00 89.56 179 LYS A O 1
ATOM 1473 N N . SER A 1 180 ? -4.121 -20.515 1.560 1.00 88.50 180 SER A N 1
ATOM 1474 C CA . SER A 1 180 ? -3.758 -19.138 1.230 1.00 88.50 180 SER A CA 1
ATOM 1475 C C . SER A 1 180 ? -4.262 -18.737 -0.151 1.00 88.50 180 SER A C 1
ATOM 1477 O O . SER A 1 180 ? -4.361 -19.553 -1.070 1.00 88.50 180 SER A O 1
ATOM 1479 N N . HIS A 1 181 ? -4.533 -17.442 -0.305 1.00 87.81 181 HIS A N 1
ATOM 1480 C CA . HIS A 1 181 ? -4.926 -16.874 -1.588 1.00 87.81 181 HIS A CA 1
ATOM 1481 C C . HIS A 1 181 ? -3.835 -17.054 -2.646 1.00 87.81 181 HIS A C 1
ATOM 1483 O O . HIS A 1 181 ? -4.130 -17.422 -3.774 1.00 87.81 181 HIS A O 1
ATOM 1489 N N . THR A 1 182 ? -2.572 -16.826 -2.279 1.00 88.44 182 THR A N 1
ATOM 1490 C CA . THR A 1 182 ? -1.431 -16.941 -3.196 1.00 88.44 182 THR A CA 1
ATOM 1491 C C . THR A 1 182 ? -1.277 -18.351 -3.756 1.00 88.44 182 THR A C 1
ATOM 1493 O O . THR A 1 182 ? -1.001 -18.491 -4.943 1.00 88.44 182 THR A O 1
ATOM 1496 N N . ALA A 1 183 ? -1.520 -19.388 -2.948 1.00 90.25 183 ALA A N 1
ATOM 1497 C CA . ALA A 1 183 ? -1.500 -20.772 -3.417 1.00 90.25 183 ALA A CA 1
ATOM 1498 C C . ALA A 1 183 ? -2.634 -21.059 -4.415 1.00 90.25 183 ALA A C 1
ATOM 1500 O O . ALA A 1 183 ? -2.399 -21.706 -5.432 1.00 90.25 183 ALA A O 1
ATOM 1501 N N . CYS A 1 184 ? -3.837 -20.529 -4.167 1.00 89.81 184 CYS A N 1
ATOM 1502 C CA . CYS A 1 184 ? -4.963 -20.668 -5.094 1.00 89.81 184 CYS A CA 1
ATOM 1503 C C . CYS A 1 184 ? -4.706 -19.924 -6.418 1.00 89.81 184 CYS A C 1
ATOM 1505 O O . CYS A 1 184 ? -4.951 -20.464 -7.492 1.00 89.81 184 CYS A O 1
ATOM 1507 N N . VAL A 1 185 ? -4.120 -18.723 -6.362 1.00 88.75 185 VAL A N 1
ATOM 1508 C CA . VAL A 1 185 ? -3.721 -17.964 -7.562 1.00 88.75 185 VAL A CA 1
ATOM 1509 C C . VAL A 1 185 ? -2.650 -18.702 -8.366 1.00 88.75 185 VAL A C 1
ATOM 1511 O O . VAL A 1 185 ? -2.769 -18.795 -9.583 1.00 88.75 185 VAL A O 1
ATOM 1514 N N . ALA A 1 186 ? -1.627 -19.257 -7.712 1.00 89.88 186 ALA A N 1
ATOM 1515 C CA . ALA A 1 186 ? -0.602 -20.049 -8.392 1.00 89.88 186 ALA A CA 1
ATOM 1516 C C . ALA A 1 186 ? -1.200 -21.302 -9.055 1.00 89.88 186 ALA A C 1
ATOM 1518 O O . ALA A 1 186 ? -0.826 -21.660 -10.169 1.00 89.88 186 ALA A O 1
ATOM 1519 N N . HIS A 1 187 ? -2.170 -21.939 -8.395 1.00 91.81 187 HIS A N 1
ATOM 1520 C CA . HIS A 1 187 ? -2.922 -23.044 -8.975 1.00 91.81 187 HIS A CA 1
ATOM 1521 C C . HIS A 1 187 ? -3.707 -22.621 -10.225 1.00 91.81 187 HIS A C 1
ATOM 1523 O O . HIS A 1 187 ? -3.618 -23.314 -11.237 1.00 91.81 187 HIS A O 1
ATOM 1529 N N . LEU A 1 188 ? -4.427 -21.495 -10.176 1.00 90.06 188 LEU A N 1
ATOM 1530 C CA . LEU A 1 188 ? -5.156 -20.963 -11.329 1.00 90.06 188 LEU A CA 1
ATOM 1531 C C . LEU A 1 188 ? -4.206 -20.674 -12.496 1.00 90.06 188 LEU A C 1
ATOM 1533 O O . LEU A 1 188 ? -4.429 -21.158 -13.595 1.00 90.06 188 LEU A O 1
ATOM 1537 N N . GLN A 1 189 ? -3.083 -20.005 -12.238 1.00 87.19 189 GLN A N 1
ATOM 1538 C CA . GLN A 1 189 ? -2.078 -19.715 -13.266 1.00 87.19 189 GLN A CA 1
ATOM 1539 C C . GLN A 1 189 ? -1.488 -20.972 -13.919 1.00 87.19 189 GLN A C 1
ATOM 1541 O O . GLN A 1 189 ? -1.144 -20.936 -15.096 1.00 87.19 189 GLN A O 1
ATOM 1546 N N . GLY A 1 190 ? -1.332 -22.063 -13.162 1.00 87.00 190 GLY A N 1
ATOM 1547 C CA . GLY A 1 190 ? -0.742 -23.302 -13.670 1.00 87.00 190 GLY A CA 1
ATOM 1548 C C . GLY A 1 190 ? -1.742 -24.239 -14.348 1.00 87.00 190 GLY A C 1
ATOM 1549 O O . GLY A 1 190 ? -1.440 -24.797 -15.397 1.00 87.00 190 GLY A O 1
ATOM 1550 N N . LYS A 1 191 ? -2.917 -24.447 -13.742 1.00 87.88 191 LYS A N 1
ATOM 1551 C CA . LYS A 1 191 ? -3.907 -25.442 -14.193 1.00 87.88 191 LYS A CA 1
ATOM 1552 C C . LYS A 1 191 ? -5.081 -24.846 -14.969 1.00 87.88 191 LYS A C 1
ATOM 1554 O O . LYS A 1 191 ? -5.754 -25.583 -15.681 1.00 87.88 191 LYS A O 1
ATOM 1559 N N . HIS A 1 192 ? -5.334 -23.548 -14.825 1.00 86.00 192 HIS A N 1
ATOM 1560 C CA . HIS A 1 192 ? -6.464 -22.848 -15.437 1.00 86.00 192 HIS A CA 1
ATOM 1561 C C . HIS A 1 192 ? -6.039 -21.485 -16.025 1.00 86.00 192 HIS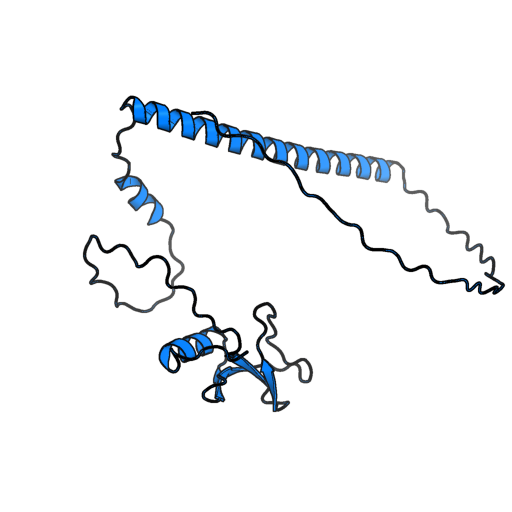 A C 1
ATOM 1563 O O . HIS A 1 192 ? -6.598 -20.459 -15.635 1.00 86.00 192 HIS A O 1
ATOM 1569 N N . PRO A 1 193 ? -5.047 -21.445 -16.938 1.00 77.69 193 PRO A N 1
ATOM 1570 C CA . PRO A 1 193 ? -4.537 -20.185 -17.483 1.00 77.69 193 PRO A CA 1
ATOM 1571 C C . PRO A 1 193 ? -5.582 -19.410 -18.301 1.00 77.69 193 PRO A C 1
ATOM 1573 O O . PRO A 1 193 ? -5.509 -18.186 -18.343 1.00 77.69 193 PRO A O 1
ATOM 1576 N N . ASP A 1 194 ? -6.561 -20.109 -18.884 1.00 75.38 194 ASP A N 1
ATOM 1577 C CA . ASP A 1 194 ? -7.618 -19.541 -19.737 1.00 75.38 194 ASP A CA 1
ATOM 1578 C C . ASP A 1 194 ? -8.912 -19.226 -18.969 1.00 75.38 194 ASP A C 1
ATOM 1580 O O . ASP A 1 194 ? -9.965 -18.990 -19.562 1.00 75.38 194 ASP A O 1
ATOM 1584 N N . ALA A 1 195 ? -8.884 -19.294 -17.636 1.00 70.69 195 ALA A N 1
ATOM 1585 C CA . ALA A 1 195 ? -10.059 -18.985 -16.842 1.00 70.69 195 ALA A CA 1
ATOM 1586 C C . ALA A 1 195 ? -10.322 -17.474 -16.868 1.00 70.69 195 ALA A C 1
ATOM 1588 O O . ALA A 1 195 ? -9.720 -16.715 -16.113 1.00 70.69 195 ALA A O 1
ATOM 1589 N N . GLU A 1 196 ? -11.249 -17.053 -17.721 1.00 68.94 196 GLU A N 1
ATOM 1590 C CA . GLU A 1 196 ? -11.822 -15.711 -17.681 1.00 68.94 196 GLU A CA 1
ATOM 1591 C C . GLU A 1 196 ? -12.901 -15.637 -16.585 1.00 68.94 196 GLU A C 1
ATOM 1593 O O . GLU A 1 196 ? -13.629 -16.614 -16.356 1.00 68.94 196 GLU A O 1
ATOM 1598 N N . PRO A 1 197 ? -13.011 -14.509 -15.866 1.00 64.25 197 PRO A N 1
ATOM 1599 C CA . PRO A 1 197 ? -14.104 -14.298 -14.935 1.00 64.25 197 PRO A CA 1
ATOM 1600 C C . PRO A 1 197 ? -15.412 -14.120 -15.714 1.00 64.25 197 PRO A C 1
ATOM 1602 O O . PRO A 1 197 ? -15.623 -13.106 -16.375 1.00 64.25 197 PRO A O 1
ATOM 1605 N N . GLU A 1 198 ? -16.294 -15.113 -15.635 1.00 57.47 198 GLU A N 1
ATOM 1606 C CA . GLU A 1 198 ? -17.682 -14.997 -16.084 1.00 57.47 198 GLU A CA 1
ATOM 1607 C C . GLU A 1 198 ? -18.423 -14.115 -15.063 1.00 57.47 198 GLU A C 1
ATOM 1609 O O . GLU A 1 198 ? -18.628 -14.528 -13.919 1.00 57.47 198 GLU A O 1
ATOM 1614 N N . PHE A 1 199 ? -18.715 -12.870 -15.448 1.00 49.50 199 PHE A N 1
ATOM 1615 C CA . PHE A 1 199 ? -19.512 -11.911 -14.677 1.00 49.50 199 PHE A CA 1
ATOM 1616 C C . PHE A 1 199 ? -20.963 -11.909 -15.149 1.00 49.50 199 PHE A C 1
ATOM 1618 O O . PHE A 1 199 ? -21.171 -11.929 -16.384 1.00 49.50 199 PHE A O 1
#

Sequence (199 aa):
MPRRKSKGGKPPASSAPTQDEGEPQNEGEPQNEEQAEVKEIPEHMFIAYLSYMAEKKAIKERDREYRRRYYAERRRTARENNLRRMRGELSDDNSENRRRTRSGAKVRTTQSTAETSNMKPGERRPRGKRAYNSEGLIMLYCENCDTSRHKINYRLETVCRKCKRAIKFQCIKCSLTYKSHTACVAHLQGKHPDAEPEF